Protein AF-A0A944BKX1-F1 (afdb_monomer_lite)

Radius of gyration: 26.08 Å; chains: 1; bounding box: 87×48×88 Å

Structure (mmCIF, N/CA/C/O backbone):
data_AF-A0A944BKX1-F1
#
_entry.id   AF-A0A944BKX1-F1
#
loop_
_atom_site.group_PDB
_atom_site.id
_atom_site.type_symbol
_atom_site.label_atom_id
_atom_site.label_alt_id
_atom_site.label_comp_id
_atom_site.label_asym_id
_atom_site.label_entity_id
_atom_site.label_seq_id
_atom_site.pdbx_PDB_ins_code
_atom_site.Cartn_x
_atom_site.Cartn_y
_atom_site.Cartn_z
_atom_site.occupancy
_atom_site.B_iso_or_equiv
_atom_site.auth_seq_id
_atom_site.auth_comp_id
_atom_site.auth_asym_id
_atom_site.auth_atom_id
_atom_site.pdbx_PDB_model_num
ATOM 1 N N . MET A 1 1 ? 23.212 -3.471 -0.814 1.00 46.62 1 MET A N 1
ATOM 2 C CA . MET A 1 1 ? 22.292 -2.405 -1.262 1.00 46.62 1 MET A CA 1
ATOM 3 C C . MET A 1 1 ? 21.261 -2.281 -0.160 1.00 46.62 1 MET A C 1
ATOM 5 O O . MET A 1 1 ? 20.514 -3.229 0.048 1.00 46.62 1 MET A O 1
ATOM 9 N N . GLU A 1 2 ? 21.360 -1.225 0.639 1.00 44.81 2 GLU A N 1
ATOM 10 C CA . GLU A 1 2 ? 20.488 -1.000 1.794 1.00 44.81 2 GLU A CA 1
ATOM 11 C C . GLU A 1 2 ? 19.085 -0.606 1.328 1.00 44.81 2 GLU A C 1
ATOM 13 O O . GLU A 1 2 ? 18.914 -0.045 0.241 1.00 44.81 2 GLU A O 1
ATOM 18 N N . PHE A 1 3 ? 18.080 -0.955 2.128 1.00 53.16 3 PHE A N 1
ATOM 19 C CA . PHE A 1 3 ? 16.724 -0.452 1.950 1.00 53.16 3 PHE A CA 1
ATOM 20 C C . PHE A 1 3 ? 16.730 1.086 1.963 1.00 53.16 3 PHE A C 1
ATOM 22 O O . PHE A 1 3 ? 17.502 1.698 2.697 1.00 53.16 3 PHE A O 1
ATOM 29 N N . GLU A 1 4 ? 15.765 1.715 1.291 1.00 57.38 4 GLU A N 1
ATOM 30 C CA . GLU A 1 4 ? 15.157 2.891 1.921 1.00 57.38 4 GLU A CA 1
ATOM 31 C C . GLU A 1 4 ? 14.297 2.355 3.073 1.00 57.38 4 GLU A C 1
ATOM 33 O O . GLU A 1 4 ? 13.104 2.090 2.915 1.00 57.38 4 GLU A O 1
ATOM 38 N N . THR A 1 5 ? 14.944 2.040 4.201 1.00 59.75 5 THR A N 1
ATOM 39 C CA . THR A 1 5 ? 14.246 1.627 5.418 1.00 59.75 5 THR A CA 1
ATOM 40 C C . THR A 1 5 ? 13.567 2.867 5.940 1.00 59.75 5 THR A C 1
ATOM 42 O O . THR A 1 5 ? 14.234 3.832 6.310 1.00 59.75 5 THR A O 1
ATOM 45 N N . TRP A 1 6 ? 12.244 2.840 5.943 1.00 67.38 6 TRP A N 1
ATOM 46 C CA . TRP A 1 6 ? 11.456 3.911 6.505 1.00 67.38 6 TRP A CA 1
ATOM 47 C C . TRP A 1 6 ? 10.621 3.367 7.656 1.00 67.38 6 TRP A C 1
ATOM 49 O O . TRP A 1 6 ? 9.723 2.542 7.463 1.00 67.38 6 TRP A O 1
ATOM 59 N N . GLU A 1 7 ? 10.951 3.818 8.860 1.00 73.00 7 GLU A N 1
ATOM 60 C CA . GLU A 1 7 ? 10.127 3.588 10.037 1.00 73.00 7 GLU A CA 1
ATOM 61 C C . GLU A 1 7 ? 9.022 4.633 10.087 1.00 73.00 7 GLU A C 1
ATOM 63 O O . GLU A 1 7 ? 9.259 5.822 9.882 1.00 73.00 7 GLU A O 1
ATOM 68 N N . SER A 1 8 ? 7.802 4.181 10.362 1.00 74.50 8 SER A N 1
ATOM 69 C CA . SER A 1 8 ? 6.656 5.072 10.432 1.00 74.50 8 SER A CA 1
ATOM 70 C C . SER A 1 8 ? 6.698 5.955 11.685 1.00 74.50 8 SER A C 1
ATOM 72 O O . SER A 1 8 ? 6.726 5.424 12.803 1.00 74.50 8 SER A O 1
ATOM 74 N N . PRO A 1 9 ? 6.612 7.290 11.541 1.00 72.75 9 PRO A N 1
ATOM 75 C CA . PRO A 1 9 ? 6.356 8.171 12.666 1.00 72.75 9 PRO A CA 1
ATOM 76 C C . PRO A 1 9 ? 4.997 7.889 13.324 1.00 72.75 9 PRO A C 1
ATOM 78 O O . PRO A 1 9 ? 3.991 7.629 12.656 1.00 72.75 9 PRO A O 1
ATOM 81 N N . ARG A 1 10 ? 4.964 8.017 14.655 1.00 74.12 10 ARG A N 1
ATOM 82 C CA . ARG A 1 10 ? 3.753 7.990 15.490 1.00 74.12 10 ARG A CA 1
ATOM 83 C C . ARG A 1 10 ? 3.590 9.329 16.208 1.00 74.12 10 ARG A C 1
ATOM 85 O O . ARG A 1 10 ? 4.573 9.987 16.542 1.00 74.12 10 ARG A O 1
ATOM 92 N N . GLY A 1 11 ? 2.348 9.758 16.423 1.00 72.25 11 GLY A N 1
ATOM 93 C CA . GLY A 1 11 ? 2.011 11.023 17.091 1.00 72.25 11 GLY A CA 1
ATOM 94 C C . GLY A 1 11 ? 2.240 12.293 16.255 1.00 72.25 11 GLY A C 1
ATOM 95 O O . GLY A 1 11 ? 1.391 13.181 16.274 1.00 72.25 11 GLY A O 1
ATOM 96 N N . LYS A 1 12 ? 3.326 12.393 15.475 1.00 64.06 12 LYS A N 1
ATOM 97 C CA . LYS A 1 12 ? 3.532 13.447 14.462 1.00 64.06 12 LYS A CA 1
ATOM 98 C C . LYS A 1 12 ? 4.149 12.871 13.191 1.00 64.06 12 LYS A C 1
ATOM 100 O O . LYS A 1 12 ? 5.049 12.048 13.273 1.00 64.06 12 LYS A O 1
ATOM 105 N N . SER A 1 13 ? 3.677 13.321 12.034 1.00 70.88 13 SER A N 1
ATOM 106 C CA . SER A 1 13 ? 4.237 12.967 10.723 1.00 70.88 13 SER A CA 1
ATOM 107 C C . SER A 1 13 ? 5.553 13.693 10.435 1.00 70.88 13 SER A C 1
ATOM 109 O O . SER A 1 13 ? 5.917 14.630 11.144 1.00 70.88 13 SER A O 1
ATOM 111 N N . GLU A 1 14 ? 6.228 13.335 9.339 1.00 67.88 14 GLU A N 1
ATOM 112 C CA . GLU A 1 14 ? 7.431 14.042 8.848 1.00 67.88 14 GLU A CA 1
ATOM 113 C C . GLU A 1 14 ? 7.207 15.544 8.600 1.00 67.88 14 GLU A C 1
ATOM 115 O O . GLU A 1 14 ? 8.139 16.339 8.676 1.00 67.88 14 GLU A O 1
ATOM 120 N N . LEU A 1 15 ? 5.961 15.952 8.337 1.00 59.31 15 LEU A N 1
ATOM 121 C CA . LEU A 1 15 ? 5.574 17.356 8.165 1.00 59.31 15 LEU A CA 1
ATOM 122 C C . LEU A 1 15 ? 5.284 18.062 9.503 1.00 59.31 15 LEU A C 1
ATOM 124 O O . LEU A 1 15 ? 4.781 19.183 9.515 1.00 59.31 15 LEU A O 1
ATOM 128 N N . GLY A 1 16 ? 5.525 17.397 10.636 1.00 61.06 16 GLY A N 1
ATOM 129 C CA . GLY A 1 16 ? 5.197 17.890 11.974 1.00 61.06 16 GLY A CA 1
ATOM 130 C C . GLY A 1 16 ? 3.699 17.889 12.298 1.00 61.06 16 GLY A C 1
ATOM 131 O O . GLY A 1 16 ? 3.311 18.365 13.365 1.00 61.06 16 GLY A O 1
ATOM 132 N N . LEU A 1 17 ? 2.855 17.355 11.404 1.00 61.09 17 LEU A N 1
ATOM 133 C CA . LEU A 1 17 ? 1.401 17.326 11.578 1.00 61.09 17 LEU A CA 1
ATOM 134 C C . LEU A 1 17 ? 0.994 16.230 12.571 1.00 61.09 17 LEU A C 1
ATOM 136 O O . LEU A 1 17 ? 1.556 15.134 12.482 1.00 61.09 17 LEU A O 1
ATOM 140 N N . PRO A 1 18 ? 0.035 16.489 13.480 1.00 59.50 18 PRO A N 1
ATOM 141 C CA . PRO A 1 18 ? -0.385 15.519 14.482 1.00 59.50 18 PRO A CA 1
ATOM 142 C C . PRO A 1 18 ? -1.008 14.291 13.819 1.00 59.50 18 PRO A C 1
ATOM 144 O O . PRO A 1 18 ? -1.910 14.413 12.998 1.00 59.50 18 PRO A O 1
ATOM 147 N N . ILE A 1 19 ? -0.531 13.110 14.191 1.00 70.88 19 ILE A N 1
ATOM 148 C CA . ILE A 1 19 ? -1.138 11.826 13.847 1.00 70.88 19 ILE A CA 1
ATOM 149 C C . ILE A 1 19 ? -2.070 11.459 15.000 1.00 70.88 19 ILE A C 1
ATOM 151 O O . ILE A 1 19 ? -1.696 11.619 16.163 1.00 70.88 19 ILE A O 1
ATOM 155 N N . ALA A 1 20 ? -3.279 10.993 14.683 1.00 65.25 20 ALA A N 1
ATOM 156 C CA . ALA A 1 20 ? -4.239 10.597 15.703 1.00 65.25 20 ALA A CA 1
ATOM 157 C C . ALA A 1 20 ? -3.666 9.487 16.610 1.00 65.25 20 ALA A C 1
ATOM 159 O O . ALA A 1 20 ? -2.806 8.697 16.210 1.00 65.25 20 ALA A O 1
ATOM 160 N N . GLU A 1 21 ? -4.142 9.423 17.850 1.00 69.56 21 GLU A N 1
ATOM 161 C CA . GLU A 1 21 ? -3.726 8.384 18.791 1.00 69.56 21 GLU A CA 1
ATOM 162 C C . GLU A 1 21 ? -4.096 6.987 18.266 1.00 69.56 21 GLU A C 1
ATOM 164 O O . GLU A 1 21 ? -5.206 6.773 17.780 1.00 69.56 21 GLU A O 1
ATOM 169 N N . GLY A 1 22 ? -3.148 6.046 18.332 1.00 66.75 22 GLY A N 1
ATOM 170 C CA . GLY A 1 22 ? -3.304 4.700 17.768 1.00 66.75 22 GLY A CA 1
ATOM 171 C C . GLY A 1 22 ? -3.011 4.592 16.265 1.00 66.75 22 GLY A C 1
ATOM 172 O O . GLY A 1 22 ? -3.155 3.507 15.701 1.00 66.75 22 GLY A O 1
ATOM 173 N N . TYR A 1 23 ? -2.565 5.679 15.623 1.00 75.38 23 TYR A N 1
ATOM 174 C CA . TYR A 1 23 ? -2.231 5.699 14.199 1.00 75.38 23 TYR A CA 1
ATOM 175 C C . TYR A 1 23 ? -0.742 5.878 13.942 1.00 75.38 23 TYR A C 1
ATOM 177 O O . TYR A 1 23 ? 0.013 6.438 14.743 1.00 75.38 23 TYR A O 1
ATOM 185 N N . ALA A 1 24 ? -0.340 5.426 12.763 1.00 77.69 24 ALA A N 1
ATOM 186 C CA . ALA A 1 24 ? 0.979 5.650 12.213 1.00 77.69 24 ALA A CA 1
ATOM 187 C C . ALA A 1 24 ? 0.861 6.165 10.777 1.00 77.69 24 ALA A C 1
ATOM 189 O O . ALA A 1 24 ? -0.128 5.927 10.078 1.00 77.69 24 ALA A O 1
ATOM 190 N N . GLN A 1 25 ? 1.879 6.881 10.321 1.00 81.56 25 GLN A N 1
ATOM 191 C CA . GLN A 1 25 ? 1.954 7.318 8.937 1.00 81.56 25 GLN A CA 1
ATOM 192 C C . GLN A 1 25 ? 2.164 6.087 8.024 1.00 81.56 25 GLN A C 1
ATOM 194 O O . GLN A 1 25 ? 3.122 5.339 8.214 1.00 81.56 25 GLN A O 1
ATOM 199 N N . PRO A 1 26 ? 1.314 5.819 7.023 1.00 77.62 26 PRO A N 1
ATOM 200 C CA . PRO A 1 26 ? 1.457 4.598 6.222 1.00 77.62 26 PRO A CA 1
ATOM 201 C C . PRO A 1 26 ? 2.596 4.664 5.197 1.00 77.62 26 PRO A C 1
ATOM 203 O O . PRO A 1 26 ? 3.079 3.630 4.736 1.00 77.62 26 PRO A O 1
ATOM 206 N N . TYR A 1 27 ? 3.007 5.875 4.814 1.00 78.44 27 TYR A N 1
ATOM 207 C CA . TYR A 1 27 ? 4.023 6.121 3.793 1.00 78.44 27 TYR A CA 1
ATOM 208 C C . TYR A 1 27 ? 4.606 7.544 3.926 1.00 78.44 27 TYR A C 1
ATOM 210 O O . TYR A 1 27 ? 3.854 8.438 4.339 1.00 78.44 27 TYR A O 1
ATOM 218 N N . PRO A 1 28 ? 5.883 7.805 3.571 1.00 74.00 28 PRO A N 1
ATOM 219 C CA . PRO A 1 28 ? 6.479 9.141 3.677 1.00 74.00 28 PRO A CA 1
ATOM 220 C C . PRO A 1 28 ? 5.684 10.213 2.909 1.00 74.00 28 PRO A C 1
ATOM 222 O O . PRO A 1 28 ? 5.084 9.937 1.867 1.00 74.00 28 PRO A O 1
ATOM 225 N N . TYR A 1 29 ? 5.680 11.457 3.401 1.00 67.06 29 TYR A N 1
ATOM 226 C CA . TYR A 1 29 ? 4.841 12.548 2.859 1.00 67.06 29 TYR A CA 1
ATOM 227 C C . TYR A 1 29 ? 5.590 13.500 1.920 1.00 67.06 29 TYR A C 1
ATOM 229 O O . TYR A 1 29 ? 5.019 14.491 1.462 1.00 67.06 29 TYR A O 1
ATOM 237 N N . GLY A 1 30 ? 6.844 13.191 1.580 1.00 54.91 30 GLY A N 1
ATOM 238 C CA . GLY A 1 30 ? 7.694 14.059 0.760 1.00 54.91 30 GLY A CA 1
ATOM 239 C C . GLY A 1 30 ? 7.119 14.432 -0.616 1.00 54.91 30 GLY A C 1
ATOM 240 O O . GLY A 1 30 ? 7.468 15.485 -1.133 1.00 54.91 30 GLY A O 1
ATOM 241 N N . ASN A 1 31 ? 6.216 13.621 -1.191 1.00 55.50 31 ASN A N 1
ATOM 242 C CA . ASN A 1 31 ? 5.584 13.850 -2.502 1.00 55.50 31 ASN A CA 1
ATOM 243 C C . ASN A 1 31 ? 4.072 13.535 -2.485 1.00 55.50 31 ASN A C 1
ATOM 245 O O . ASN A 1 31 ? 3.582 12.659 -3.200 1.00 55.50 31 ASN A O 1
ATOM 249 N N . LEU A 1 32 ? 3.306 14.254 -1.661 1.00 59.44 32 LEU A N 1
ATOM 250 C CA . LEU A 1 32 ? 1.845 14.120 -1.591 1.00 59.44 32 LEU A CA 1
ATOM 251 C C . LEU A 1 32 ? 1.163 14.489 -2.928 1.00 59.44 32 LEU A C 1
ATOM 253 O O . LEU A 1 32 ? 1.068 15.662 -3.286 1.00 59.44 32 LEU A O 1
ATOM 257 N N . MET A 1 33 ? 0.615 13.496 -3.638 1.00 57.12 33 MET A N 1
ATOM 258 C CA . MET A 1 33 ? -0.303 13.697 -4.768 1.00 57.12 33 MET A CA 1
ATOM 259 C C . MET A 1 33 ? -1.743 13.487 -4.307 1.00 57.12 33 MET A C 1
ATOM 261 O O . MET A 1 33 ? -2.342 12.446 -4.533 1.00 57.12 33 MET A O 1
ATOM 265 N N . ARG A 1 34 ? -2.332 14.495 -3.669 1.00 55.47 34 ARG A N 1
ATOM 266 C CA . ARG A 1 34 ? -3.708 14.392 -3.169 1.00 55.47 34 ARG A CA 1
ATOM 267 C C . ARG A 1 34 ? -4.712 14.506 -4.309 1.00 55.47 34 ARG A C 1
ATOM 269 O O . ARG A 1 34 ? -4.827 15.562 -4.927 1.00 55.47 34 ARG A O 1
ATOM 276 N N . GLN A 1 35 ? -5.461 13.437 -4.560 1.00 51.59 35 GLN A N 1
ATOM 277 C CA . GLN A 1 35 ? -6.601 13.452 -5.477 1.00 51.59 35 GLN A CA 1
ATOM 278 C C . GLN A 1 35 ? -7.843 12.792 -4.875 1.00 51.59 35 GLN A C 1
ATOM 280 O O . GLN A 1 35 ? -8.534 12.068 -5.580 1.00 51.59 35 GLN A O 1
ATOM 285 N N . TYR A 1 36 ? -8.188 13.011 -3.608 1.00 48.38 36 TYR A N 1
ATOM 286 C CA . TYR A 1 36 ? -9.531 12.614 -3.169 1.00 48.38 36 TYR A CA 1
ATOM 287 C C . TYR A 1 36 ? -10.562 13.367 -4.044 1.00 48.38 36 TYR A C 1
ATOM 289 O O . TYR A 1 36 ? -10.477 14.576 -4.246 1.00 48.38 36 TYR A O 1
ATOM 297 N N . ASP A 1 37 ? -11.407 12.594 -4.719 1.00 50.44 37 ASP A N 1
ATOM 298 C CA . ASP A 1 37 ? -12.351 12.954 -5.783 1.00 50.44 37 ASP A CA 1
ATOM 299 C C . ASP A 1 37 ? -11.812 13.605 -7.063 1.00 50.44 37 ASP A C 1
ATOM 301 O O . ASP A 1 37 ? -12.586 14.165 -7.858 1.00 50.44 37 ASP A O 1
ATOM 305 N N . GLY A 1 38 ? -10.528 13.409 -7.371 1.00 49.06 38 GLY A N 1
ATOM 306 C CA . GLY A 1 38 ? -10.053 13.556 -8.742 1.00 49.06 38 GLY A CA 1
ATOM 307 C C . GLY A 1 38 ? -10.978 12.776 -9.688 1.00 49.06 38 GLY A C 1
ATOM 308 O O . GLY A 1 38 ? -11.181 11.572 -9.533 1.00 49.06 38 GLY A O 1
ATOM 309 N N . ASN A 1 39 ? -11.573 13.464 -10.672 1.00 49.94 39 ASN A N 1
ATOM 310 C CA . ASN A 1 39 ? -12.395 12.873 -11.740 1.00 49.94 39 ASN A CA 1
ATOM 311 C C . ASN A 1 39 ? -13.870 12.516 -11.393 1.00 49.94 39 ASN A C 1
ATOM 313 O O . ASN A 1 39 ? -14.322 11.401 -11.663 1.00 49.94 39 ASN A O 1
ATOM 317 N N . ARG A 1 40 ? -14.671 13.473 -10.888 1.00 56.03 40 ARG A N 1
ATOM 318 C CA . ARG A 1 40 ? -16.142 13.335 -10.693 1.00 56.03 40 ARG A CA 1
ATOM 319 C C . ARG A 1 40 ? -16.540 12.239 -9.682 1.00 56.03 40 ARG A C 1
ATOM 321 O O . ARG A 1 40 ? -17.365 11.384 -10.006 1.00 56.03 40 ARG A O 1
ATOM 328 N N . CYS A 1 41 ? -15.955 12.237 -8.481 1.00 58.44 41 CYS A N 1
ATOM 329 C CA . CYS A 1 41 ? -16.256 11.264 -7.410 1.00 58.44 41 CYS A CA 1
ATOM 330 C C . CYS A 1 41 ? -15.857 9.808 -7.708 1.00 58.44 41 CYS A C 1
ATOM 332 O O . CYS A 1 41 ? -16.395 8.872 -7.102 1.00 58.44 41 CYS A O 1
ATOM 334 N N . ARG A 1 42 ? -14.962 9.596 -8.683 1.00 61.91 42 ARG A N 1
ATOM 335 C CA . ARG A 1 42 ? -14.466 8.262 -9.057 1.00 61.91 42 ARG A CA 1
ATOM 336 C C . ARG A 1 42 ? -13.263 7.817 -8.229 1.00 61.91 42 ARG A C 1
ATOM 338 O O . ARG A 1 42 ? -13.004 6.619 -8.180 1.00 61.91 42 ARG A O 1
ATOM 345 N N . HIS A 1 43 ? -12.567 8.752 -7.590 1.00 70.88 43 HIS A N 1
ATOM 346 C CA . HIS A 1 43 ? -11.392 8.489 -6.775 1.00 70.88 43 HIS A CA 1
ATOM 347 C C . HIS A 1 43 ? -11.711 8.713 -5.292 1.00 70.88 43 HIS A C 1
ATOM 349 O O . HIS A 1 43 ? -11.731 9.844 -4.831 1.00 70.88 43 HIS A O 1
ATOM 355 N N . ARG A 1 44 ? -12.029 7.645 -4.554 1.00 76.00 44 ARG A N 1
ATOM 356 C CA . ARG A 1 44 ? -12.469 7.722 -3.145 1.00 76.00 44 ARG A CA 1
ATOM 357 C C . ARG A 1 44 ? -11.401 7.165 -2.211 1.00 76.00 44 ARG A C 1
ATOM 359 O O . ARG A 1 44 ? -11.605 6.126 -1.584 1.00 76.00 44 ARG A O 1
ATOM 366 N N . GLY A 1 45 ? -10.252 7.823 -2.216 1.00 81.06 45 GLY A N 1
ATOM 367 C CA . GLY A 1 45 ? -9.072 7.456 -1.449 1.00 81.06 45 GLY A CA 1
ATOM 368 C C . GLY A 1 45 ? -7.992 8.527 -1.542 1.00 81.06 45 GLY A C 1
ATOM 369 O O . GLY A 1 45 ? -8.131 9.521 -2.259 1.00 81.06 45 GLY A O 1
ATOM 370 N N . LEU A 1 46 ? -6.927 8.313 -0.789 1.00 82.94 46 LEU A N 1
ATOM 371 C CA . LEU A 1 46 ? -5.732 9.128 -0.766 1.00 82.94 46 LEU A CA 1
ATOM 372 C C . LEU A 1 46 ? -4.630 8.436 -1.563 1.00 82.94 46 LEU A C 1
ATOM 374 O O . LEU A 1 46 ? -4.204 7.339 -1.207 1.00 82.94 46 LEU A O 1
ATOM 378 N N . ASP A 1 47 ? -4.121 9.135 -2.571 1.00 84.06 47 ASP A N 1
ATOM 379 C CA . ASP A 1 47 ? -2.888 8.758 -3.247 1.00 84.06 47 ASP A CA 1
ATOM 380 C C . ASP A 1 47 ? -1.703 9.457 -2.585 1.00 84.06 47 ASP A C 1
ATOM 382 O O . ASP A 1 47 ? -1.667 10.682 -2.435 1.00 84.06 47 ASP A O 1
ATOM 386 N N . ILE A 1 48 ? -0.704 8.676 -2.192 1.00 79.69 48 ILE A N 1
ATOM 387 C CA . ILE A 1 48 ? 0.570 9.198 -1.708 1.00 79.69 48 ILE A CA 1
ATOM 388 C C . ILE A 1 48 ? 1.613 8.860 -2.767 1.00 79.69 48 ILE A C 1
ATOM 390 O O . ILE A 1 48 ? 1.959 7.697 -2.988 1.00 79.69 48 ILE A O 1
ATOM 394 N N . GLY A 1 49 ? 2.041 9.903 -3.479 1.00 75.38 49 GLY A N 1
ATOM 395 C CA . GLY A 1 49 ? 2.981 9.817 -4.583 1.00 75.38 49 GLY A CA 1
ATOM 396 C C . GLY A 1 49 ? 4.344 9.335 -4.120 1.00 75.38 49 GLY A C 1
ATOM 397 O O . GLY A 1 49 ? 4.727 9.470 -2.958 1.00 75.38 49 GLY A O 1
ATOM 398 N N . ALA A 1 50 ? 5.088 8.754 -5.051 1.00 67.94 50 ALA A N 1
ATOM 399 C CA . ALA A 1 50 ? 6.357 8.169 -4.698 1.00 67.94 50 ALA A CA 1
ATOM 400 C C . ALA A 1 50 ? 7.397 9.183 -4.196 1.00 67.94 50 ALA A C 1
ATOM 402 O O . ALA A 1 50 ? 7.636 10.227 -4.805 1.00 67.94 50 ALA A O 1
ATOM 403 N N . VAL A 1 51 ? 8.036 8.825 -3.088 1.00 64.44 51 VAL A N 1
ATOM 404 C CA . VAL A 1 51 ? 9.040 9.604 -2.354 1.00 64.44 51 VAL A CA 1
ATOM 405 C C . VAL A 1 51 ? 10.461 9.148 -2.692 1.00 64.44 51 VAL A C 1
ATOM 407 O O . VAL A 1 51 ? 10.638 8.087 -3.273 1.00 64.44 51 VAL A O 1
ATOM 410 N N . GLY A 1 52 ? 11.468 9.964 -2.384 1.00 62.50 52 GLY A N 1
ATOM 411 C CA . GLY A 1 52 ? 12.873 9.626 -2.641 1.00 62.50 52 GLY A CA 1
ATOM 412 C C . GLY A 1 52 ? 13.356 9.884 -4.077 1.00 62.50 52 GLY A C 1
ATOM 413 O O . GLY A 1 52 ? 12.591 9.973 -5.044 1.00 62.50 52 GLY A O 1
ATOM 414 N N . GLU A 1 53 ? 14.673 10.042 -4.218 1.00 60.88 53 GLU A N 1
ATOM 415 C CA . GLU A 1 53 ? 15.324 10.412 -5.484 1.00 60.88 53 GLU A CA 1
ATOM 416 C C . GLU A 1 53 ? 15.424 9.226 -6.458 1.00 60.88 53 GLU A C 1
ATOM 418 O O . GLU A 1 53 ? 15.366 9.394 -7.683 1.00 60.88 53 GLU A O 1
ATOM 423 N N . LYS A 1 54 ? 15.524 7.999 -5.929 1.00 68.25 54 LYS A N 1
ATOM 424 C CA . LYS A 1 54 ? 15.742 6.780 -6.717 1.00 68.25 54 LYS A CA 1
ATOM 425 C C . LYS A 1 54 ? 14.430 6.187 -7.209 1.00 68.25 54 LYS A C 1
ATOM 427 O O . LYS A 1 54 ? 13.506 5.941 -6.446 1.00 68.25 54 LYS A O 1
ATOM 432 N N . ASN A 1 55 ? 14.362 5.908 -8.513 1.00 75.81 55 ASN A N 1
ATOM 433 C CA . ASN A 1 55 ? 13.268 5.175 -9.164 1.00 75.81 55 ASN A CA 1
ATOM 434 C C . ASN A 1 55 ? 11.856 5.710 -8.882 1.00 75.81 55 ASN A C 1
ATOM 436 O O . ASN A 1 55 ? 10.903 4.969 -9.080 1.00 75.81 55 ASN A O 1
ATOM 440 N N . GLY A 1 56 ? 11.709 6.966 -8.437 1.00 76.81 56 GLY A N 1
ATOM 441 C CA . GLY A 1 56 ? 10.435 7.472 -7.927 1.00 76.81 56 GLY A CA 1
ATOM 442 C C . GLY A 1 56 ? 9.858 6.514 -6.894 1.00 76.81 56 GLY A C 1
ATOM 443 O O . GLY A 1 56 ? 8.847 5.889 -7.196 1.00 76.81 56 GLY A O 1
ATOM 444 N N . GLY A 1 57 ? 10.563 6.330 -5.775 1.00 82.06 57 GLY A N 1
ATOM 445 C CA . GLY A 1 57 ? 10.148 5.602 -4.570 1.00 82.06 57 GLY A CA 1
ATOM 446 C C . GLY A 1 57 ? 9.864 4.118 -4.691 1.00 82.06 57 GLY A C 1
ATOM 447 O O . GLY A 1 57 ? 9.350 3.555 -3.739 1.00 82.06 57 GLY A O 1
ATOM 448 N N . LEU A 1 58 ? 10.126 3.473 -5.838 1.00 88.88 58 LEU A N 1
ATOM 449 C CA . LEU A 1 58 ? 9.586 2.135 -6.090 1.00 88.88 58 LEU A CA 1
ATOM 450 C C . LEU A 1 58 ? 9.753 1.133 -4.940 1.00 88.88 58 LEU A C 1
ATOM 452 O O . LEU A 1 58 ? 8.749 0.750 -4.418 1.00 88.88 58 LEU A O 1
ATOM 456 N N . GLY A 1 59 ? 10.897 0.694 -4.449 1.00 89.50 59 GLY A N 1
ATOM 457 C CA . GLY A 1 59 ? 10.915 -0.298 -3.350 1.00 89.50 59 GLY A CA 1
ATOM 458 C C . GLY A 1 59 ? 10.596 0.214 -1.937 1.00 89.50 59 GLY A C 1
ATOM 459 O O . GLY A 1 59 ? 10.942 -0.492 -0.996 1.00 89.50 59 GLY A O 1
ATOM 460 N N . THR A 1 60 ? 10.058 1.422 -1.748 1.00 89.12 60 THR A N 1
ATOM 461 C CA . THR A 1 60 ? 9.914 2.018 -0.408 1.00 89.12 60 THR A CA 1
ATOM 462 C C . THR A 1 60 ? 8.873 1.266 0.425 1.00 89.12 60 THR A C 1
ATOM 464 O O 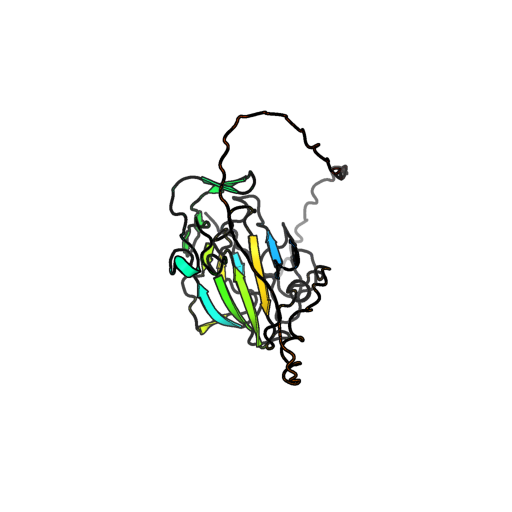. THR A 1 60 ? 7.837 0.823 -0.078 1.00 89.12 60 THR A O 1
ATOM 467 N N . VAL A 1 61 ? 9.160 1.130 1.719 1.00 91.25 61 VAL A N 1
ATOM 468 C CA . VAL A 1 61 ? 8.308 0.438 2.690 1.00 91.25 61 VAL A CA 1
ATOM 469 C C . VAL A 1 61 ? 6.951 1.128 2.835 1.00 91.25 61 VAL A C 1
ATOM 471 O O . VAL A 1 61 ? 6.864 2.345 2.982 1.00 91.25 61 VAL A O 1
ATOM 474 N N . VAL A 1 62 ? 5.894 0.318 2.840 1.00 92.19 62 VAL A N 1
ATOM 475 C CA . VAL A 1 62 ? 4.537 0.705 3.231 1.00 92.19 62 VAL A CA 1
ATOM 476 C C . VAL A 1 62 ? 4.242 0.089 4.591 1.00 92.19 62 VAL A C 1
ATOM 478 O O . VAL A 1 62 ? 4.342 -1.131 4.769 1.00 92.19 62 VAL A O 1
ATOM 481 N N . ASN A 1 63 ? 3.863 0.946 5.533 1.00 93.19 63 ASN A N 1
ATOM 482 C CA . ASN A 1 63 ? 3.537 0.580 6.903 1.00 93.19 63 ASN A CA 1
ATOM 483 C C . ASN A 1 63 ? 2.016 0.567 7.116 1.00 93.19 63 ASN A C 1
ATOM 485 O O . ASN A 1 63 ? 1.266 1.300 6.462 1.00 93.19 63 ASN A O 1
ATOM 489 N N . SER A 1 64 ? 1.548 -0.260 8.048 1.00 93.44 64 SER A N 1
ATOM 490 C CA . SER A 1 64 ? 0.157 -0.223 8.484 1.00 93.44 64 SER A CA 1
ATOM 491 C C . SER A 1 64 ? -0.124 1.097 9.197 1.00 93.44 64 SER A C 1
ATOM 493 O O . SER A 1 64 ? 0.649 1.537 10.042 1.00 93.44 64 SER A O 1
ATOM 495 N N . ALA A 1 65 ? -1.250 1.728 8.883 1.00 90.94 65 ALA A N 1
ATOM 496 C CA . ALA A 1 65 ? -1.669 2.973 9.518 1.00 90.94 65 ALA A CA 1
ATOM 497 C C . ALA A 1 65 ? -2.345 2.706 10.865 1.00 90.94 65 ALA A C 1
ATOM 499 O O . ALA A 1 65 ? -2.399 3.595 11.706 1.00 90.94 65 ALA A O 1
ATOM 500 N N . THR A 1 66 ? -2.872 1.496 11.053 1.00 91.81 66 THR A N 1
ATOM 501 C CA . THR A 1 66 ? -3.714 1.102 12.187 1.00 91.81 66 THR A CA 1
ATOM 502 C C . THR A 1 66 ? -3.354 -0.299 12.667 1.00 91.81 66 THR A C 1
ATOM 504 O O . THR A 1 66 ? -2.939 -1.122 11.842 1.00 91.81 66 THR A O 1
ATOM 507 N N . PRO A 1 67 ? -3.607 -0.638 13.941 1.00 94.62 67 PRO A N 1
ATOM 508 C CA . PRO A 1 67 ? -3.671 -2.035 14.339 1.00 94.62 67 PRO A CA 1
ATOM 509 C C . PRO A 1 67 ? -4.853 -2.727 13.646 1.00 94.62 67 PRO A C 1
ATOM 511 O O . PRO A 1 67 ? -5.916 -2.129 13.431 1.00 94.62 67 PRO A O 1
ATOM 514 N N . GLY A 1 68 ? -4.691 -3.990 13.269 1.00 97.00 68 GLY A N 1
ATOM 515 C CA . GLY A 1 68 ? -5.761 -4.698 12.582 1.00 97.00 68 GLY A CA 1
ATOM 516 C C . GLY A 1 68 ? -5.483 -6.150 12.246 1.00 97.00 68 GLY A C 1
ATOM 517 O O . GLY A 1 68 ? -4.447 -6.719 12.581 1.00 97.00 68 GLY A O 1
ATOM 518 N N . VAL A 1 69 ? -6.442 -6.746 11.542 1.00 98.50 69 VAL A N 1
ATOM 519 C CA . VAL A 1 69 ? -6.337 -8.091 10.971 1.00 98.50 69 VAL A CA 1
ATOM 520 C C . VAL A 1 69 ? -6.427 -8.000 9.456 1.00 98.50 69 VAL A C 1
ATOM 522 O O . VAL A 1 69 ? -7.351 -7.389 8.911 1.00 98.50 69 VAL A O 1
ATOM 525 N N . ILE A 1 70 ? -5.492 -8.641 8.760 1.00 98.62 70 ILE A N 1
ATOM 526 C CA . ILE A 1 70 ? -5.529 -8.743 7.301 1.00 98.62 70 ILE A CA 1
ATOM 527 C C . ILE A 1 70 ? -6.687 -9.655 6.894 1.00 98.62 70 ILE A C 1
ATOM 529 O O . ILE A 1 70 ? -6.718 -10.835 7.236 1.00 98.62 70 ILE A O 1
ATOM 533 N N . THR A 1 71 ? -7.631 -9.124 6.125 1.00 98.56 71 THR A N 1
ATOM 534 C CA . THR A 1 71 ? -8.815 -9.856 5.646 1.00 98.56 71 THR A CA 1
ATOM 535 C C . THR A 1 71 ? -8.705 -10.278 4.185 1.00 98.56 71 THR A C 1
ATOM 537 O O . THR A 1 71 ? -9.380 -11.217 3.771 1.00 98.56 71 THR A O 1
ATOM 540 N N . LEU A 1 72 ? -7.831 -9.635 3.402 1.00 98.44 72 LEU A N 1
ATOM 541 C CA . LEU A 1 72 ? -7.541 -10.027 2.023 1.00 98.44 72 LEU A CA 1
ATOM 542 C C . LEU A 1 72 ? -6.116 -9.632 1.630 1.00 98.44 72 LEU A C 1
ATOM 544 O O . LEU A 1 72 ? -5.665 -8.527 1.926 1.00 98.44 72 LEU A O 1
ATOM 548 N N . ILE A 1 73 ? -5.451 -10.525 0.895 1.00 98.50 73 ILE A N 1
ATOM 549 C CA . ILE A 1 73 ? -4.235 -10.235 0.132 1.00 98.50 73 ILE A CA 1
ATOM 550 C C . ILE A 1 73 ? -4.503 -10.626 -1.320 1.00 98.50 73 ILE A C 1
ATOM 552 O O . ILE A 1 73 ? -4.695 -11.801 -1.629 1.00 98.50 73 ILE A O 1
ATOM 556 N N . GLY A 1 74 ? -4.518 -9.641 -2.212 1.00 97.62 74 GLY A N 1
ATOM 557 C CA . GLY A 1 74 ? -4.566 -9.852 -3.655 1.00 97.62 74 GLY A CA 1
ATOM 558 C C . GLY A 1 74 ? -3.194 -9.584 -4.251 1.00 97.62 74 GLY A C 1
ATOM 559 O O . GLY A 1 74 ? -2.589 -8.566 -3.932 1.00 97.62 74 GLY A O 1
ATOM 560 N N . LYS A 1 75 ? -2.680 -10.467 -5.112 1.00 97.19 75 LYS A N 1
ATOM 561 C CA . LYS A 1 75 ? -1.378 -10.274 -5.772 1.00 97.19 75 LYS A CA 1
ATOM 562 C C . LYS A 1 75 ? -1.537 -10.151 -7.280 1.00 97.19 75 LYS A C 1
ATOM 564 O O . LYS A 1 75 ? -2.137 -11.023 -7.915 1.00 97.19 75 LYS A O 1
ATOM 569 N N . ALA A 1 76 ? -0.936 -9.118 -7.869 1.00 95.69 76 ALA A N 1
ATOM 570 C CA . ALA A 1 76 ? -0.786 -9.046 -9.317 1.00 95.69 76 ALA A CA 1
ATOM 571 C C . ALA A 1 76 ? 0.042 -10.246 -9.813 1.00 95.69 76 ALA A C 1
ATOM 573 O O . ALA A 1 76 ? 1.104 -10.557 -9.279 1.00 95.69 76 ALA A O 1
ATOM 574 N N . GLY A 1 77 ? -0.445 -10.946 -10.838 1.00 92.62 77 GLY A N 1
ATOM 575 C CA . GLY A 1 77 ? 0.145 -12.205 -11.308 1.00 92.62 77 GLY A CA 1
ATOM 576 C C . GLY A 1 77 ? -0.278 -13.465 -10.538 1.00 92.62 77 GLY A C 1
ATOM 577 O O . GLY A 1 77 ? 0.041 -14.548 -11.017 1.00 92.62 77 GLY A O 1
ATOM 578 N N . GLY A 1 78 ? -1.002 -13.337 -9.417 1.00 93.62 78 GLY A N 1
ATOM 579 C CA . GLY A 1 78 ? -1.699 -14.443 -8.749 1.00 93.62 78 GLY A CA 1
ATOM 580 C C . GLY A 1 78 ? -3.014 -14.752 -9.466 1.00 93.62 78 GLY A C 1
ATOM 581 O O . GLY A 1 78 ? -3.027 -15.464 -10.468 1.00 93.62 78 GLY A O 1
ATOM 582 N N . ASP A 1 79 ? -4.117 -14.143 -9.020 1.00 95.62 79 ASP A N 1
ATOM 583 C CA . ASP A 1 79 ? -5.344 -14.106 -9.822 1.00 95.62 79 ASP A CA 1
ATOM 584 C C . ASP A 1 79 ? -5.263 -12.964 -10.844 1.00 95.62 79 ASP A C 1
ATOM 586 O O . ASP A 1 79 ? -5.543 -11.796 -10.564 1.00 95.62 79 ASP A O 1
ATOM 590 N N . VAL A 1 80 ? -4.850 -13.311 -12.062 1.00 96.44 80 VAL A N 1
ATOM 591 C CA . VAL A 1 80 ? -4.662 -12.351 -13.157 1.00 96.44 80 VAL A CA 1
ATOM 592 C C . VAL A 1 80 ? -5.969 -11.665 -13.564 1.00 96.44 80 VAL A C 1
ATOM 594 O O . VAL A 1 80 ? -5.929 -10.511 -14.004 1.00 96.44 80 VAL A O 1
ATOM 597 N N . LYS A 1 81 ? -7.120 -12.342 -13.441 1.00 97.50 81 LYS A N 1
ATOM 598 C CA . LYS A 1 81 ? -8.416 -11.751 -13.804 1.00 97.50 81 LYS A CA 1
ATOM 599 C C . LYS A 1 81 ? -8.798 -10.669 -12.804 1.00 97.50 81 LYS A C 1
ATOM 601 O O . LYS A 1 81 ? -9.272 -9.611 -13.213 1.00 97.50 81 LYS A O 1
ATOM 606 N N . GLU A 1 82 ? -8.527 -10.895 -11.525 1.00 97.75 82 GLU A N 1
ATOM 607 C CA . GLU A 1 82 ? -8.889 -9.971 -10.452 1.00 97.75 82 GLU A CA 1
ATOM 608 C C . GLU A 1 82 ? -7.877 -8.827 -10.292 1.00 97.75 82 GLU A C 1
ATOM 610 O O . GLU A 1 82 ? -8.276 -7.660 -10.292 1.00 97.75 82 GLU A O 1
ATOM 615 N N . PHE A 1 83 ? -6.578 -9.141 -10.256 1.00 97.81 83 PHE A N 1
ATOM 616 C CA . PHE A 1 83 ? -5.506 -8.218 -9.843 1.00 97.81 83 PHE A CA 1
ATOM 617 C C . PHE A 1 83 ? -4.535 -7.828 -10.966 1.00 97.81 83 PHE A C 1
ATOM 619 O O . PHE A 1 83 ? -3.629 -7.019 -10.772 1.00 97.81 83 PHE A O 1
ATOM 626 N N . GLY A 1 84 ? -4.720 -8.381 -12.165 1.00 97.75 84 GLY A N 1
ATOM 627 C CA . GLY A 1 84 ? -3.934 -8.037 -13.344 1.00 97.75 84 GLY A CA 1
ATOM 628 C C . GLY A 1 84 ? -2.660 -8.867 -13.521 1.00 97.75 84 GLY A C 1
ATOM 629 O O . GLY A 1 84 ? -2.219 -9.617 -12.650 1.00 97.75 84 GLY A O 1
ATOM 630 N N . LYS A 1 85 ? -2.066 -8.757 -14.714 1.00 97.94 85 LYS A N 1
ATOM 631 C CA . LYS A 1 85 ? -0.881 -9.520 -15.131 1.00 97.94 85 LYS A CA 1
ATOM 632 C C . LYS A 1 85 ? 0.392 -8.755 -14.797 1.00 97.94 85 LYS A C 1
ATOM 634 O O . LYS A 1 85 ? 0.595 -7.676 -15.344 1.00 97.94 85 LYS A O 1
ATOM 639 N N . ILE A 1 86 ? 1.270 -9.327 -13.982 1.00 97.56 86 ILE A N 1
ATOM 640 C CA . ILE A 1 86 ? 2.560 -8.717 -13.630 1.00 97.56 86 ILE A CA 1
ATOM 641 C C . ILE A 1 86 ? 3.485 -8.538 -14.860 1.00 97.56 86 ILE A C 1
ATOM 643 O O . ILE A 1 86 ? 3.473 -9.356 -15.787 1.00 97.56 86 ILE A O 1
ATOM 647 N N . ASP A 1 87 ? 4.265 -7.453 -14.907 1.00 97.25 87 ASP A N 1
ATOM 648 C CA . ASP A 1 87 ? 5.207 -7.144 -15.992 1.00 97.25 87 ASP A CA 1
ATOM 649 C C . ASP A 1 87 ? 6.613 -7.697 -15.703 1.00 97.25 87 ASP A C 1
ATOM 651 O O . ASP A 1 87 ? 7.482 -6.980 -15.221 1.00 97.25 87 ASP A O 1
ATOM 655 N N . LYS A 1 88 ? 6.856 -8.972 -16.043 1.00 96.62 88 LYS A N 1
ATOM 656 C CA . LYS A 1 88 ? 8.175 -9.624 -15.873 1.00 96.62 88 LYS A CA 1
ATOM 657 C C . LYS A 1 88 ? 9.183 -9.353 -16.997 1.00 96.62 88 LYS A C 1
ATOM 659 O O . LYS A 1 88 ? 10.187 -10.052 -17.101 1.00 96.62 88 LYS A O 1
ATOM 664 N N . ARG A 1 89 ? 8.906 -8.411 -17.905 1.00 95.94 89 ARG A N 1
ATOM 665 C CA . ARG A 1 89 ? 9.859 -8.073 -18.976 1.00 95.94 89 ARG A CA 1
ATOM 666 C C . ARG A 1 89 ? 11.098 -7.411 -18.375 1.00 95.94 89 ARG A C 1
ATOM 668 O O . ARG A 1 89 ? 10.998 -6.698 -17.382 1.00 95.94 89 ARG A O 1
ATOM 675 N N . SER A 1 90 ? 12.242 -7.585 -19.021 1.00 94.75 90 SER A N 1
ATOM 676 C CA . SER A 1 90 ? 13.486 -6.928 -18.626 1.00 94.75 90 SER A CA 1
ATOM 677 C C . SER A 1 90 ? 13.497 -5.427 -18.968 1.00 94.75 90 SER A C 1
ATOM 679 O O . SER A 1 90 ? 12.625 -4.896 -19.676 1.00 94.75 90 SER A O 1
ATOM 681 N N . GLY A 1 91 ? 14.500 -4.721 -18.443 1.00 95.06 91 GLY A N 1
ATOM 682 C CA . GLY A 1 91 ? 14.769 -3.318 -18.749 1.00 95.06 91 GLY A CA 1
ATOM 683 C C . GLY A 1 91 ? 13.833 -2.344 -18.034 1.00 95.06 91 GLY A C 1
ATOM 684 O O . GLY A 1 91 ? 13.477 -2.530 -16.871 1.00 95.06 91 GLY A O 1
ATOM 685 N N . THR A 1 92 ? 13.450 -1.275 -18.731 1.00 95.56 92 THR A N 1
ATOM 686 C CA . THR A 1 92 ? 12.729 -0.142 -18.140 1.00 95.56 92 THR A CA 1
ATOM 687 C C . THR A 1 92 ? 11.380 0.119 -18.803 1.00 95.56 92 THR A C 1
ATOM 689 O O . THR A 1 92 ? 11.166 -0.160 -19.986 1.00 95.56 92 THR A O 1
ATOM 692 N N . THR A 1 93 ? 10.443 0.670 -18.039 1.00 92.25 93 THR A N 1
ATOM 693 C CA . THR A 1 93 ? 9.130 1.113 -18.509 1.00 92.25 93 THR A CA 1
ATOM 694 C C . THR A 1 93 ? 8.976 2.619 -18.340 1.00 92.25 93 THR A C 1
ATOM 696 O O . THR A 1 93 ? 9.607 3.213 -17.470 1.00 92.25 93 THR A O 1
ATOM 699 N N . LYS A 1 94 ? 8.130 3.245 -19.163 1.00 89.56 94 LYS A N 1
ATOM 700 C CA . LYS A 1 94 ? 7.781 4.662 -19.024 1.00 89.56 94 LYS A CA 1
ATOM 701 C C . LYS A 1 94 ? 6.407 4.812 -18.370 1.00 89.56 94 LYS A C 1
ATOM 703 O O . LYS A 1 94 ? 5.474 4.078 -18.707 1.00 89.56 94 LYS A O 1
ATOM 708 N N . ARG A 1 95 ? 6.287 5.776 -17.458 1.00 85.81 95 ARG A N 1
ATOM 709 C CA . ARG A 1 95 ? 5.024 6.257 -16.882 1.00 85.81 95 ARG A CA 1
ATOM 710 C C . ARG A 1 95 ? 5.052 7.775 -16.868 1.00 85.81 95 ARG A C 1
ATOM 712 O O . ARG A 1 95 ? 5.977 8.359 -16.312 1.00 85.81 95 ARG A O 1
ATOM 719 N N . THR A 1 96 ? 4.094 8.392 -17.560 1.00 82.56 96 THR A N 1
ATOM 720 C CA . THR A 1 96 ? 3.931 9.857 -17.647 1.00 82.56 96 THR A CA 1
ATOM 721 C C . THR A 1 96 ? 5.274 10.585 -17.840 1.00 82.56 96 THR A C 1
ATOM 723 O O . THR A 1 96 ? 5.652 11.468 -17.076 1.00 82.56 96 THR A O 1
ATOM 726 N N . GLY A 1 97 ? 6.046 10.141 -18.838 1.00 82.25 97 GLY A N 1
ATOM 727 C CA . GLY A 1 97 ? 7.328 10.745 -19.221 1.00 82.25 97 GLY A CA 1
ATOM 728 C C . GLY A 1 97 ? 8.562 10.317 -18.415 1.00 82.25 97 GLY A C 1
ATOM 729 O O . GLY A 1 97 ? 9.669 10.527 -18.904 1.00 82.25 97 GLY A O 1
ATOM 730 N N . LYS A 1 98 ? 8.416 9.668 -17.252 1.00 84.44 98 LYS A N 1
ATOM 731 C CA . LYS A 1 98 ? 9.545 9.184 -16.437 1.00 84.44 98 LYS A CA 1
ATOM 732 C C . LYS A 1 98 ? 9.812 7.697 -16.677 1.00 84.44 98 LYS A C 1
ATOM 734 O O . LYS A 1 98 ? 8.890 6.916 -16.921 1.00 84.44 98 LYS A O 1
ATOM 739 N N . THR A 1 99 ? 11.087 7.320 -16.653 1.00 91.06 99 THR A N 1
ATOM 740 C CA . THR A 1 99 ? 11.561 5.947 -16.870 1.00 91.06 99 THR A CA 1
ATOM 741 C C . THR A 1 99 ? 11.805 5.262 -15.529 1.00 91.06 99 THR A C 1
ATOM 743 O O . THR A 1 99 ? 12.412 5.848 -14.638 1.00 91.06 99 THR A O 1
ATOM 746 N N . TYR A 1 100 ? 11.362 4.013 -15.414 1.00 91.31 100 TYR A N 1
ATOM 747 C CA . TYR A 1 100 ? 11.429 3.205 -14.201 1.00 91.31 100 TYR A CA 1
ATOM 748 C C . TYR A 1 100 ? 11.962 1.806 -14.513 1.00 91.31 100 TYR A C 1
ATOM 750 O O . TYR A 1 100 ? 11.628 1.263 -15.573 1.00 91.31 100 TYR A O 1
ATOM 758 N N . PRO A 1 101 ? 12.746 1.179 -13.625 1.00 94.44 101 PRO A N 1
ATOM 759 C CA . PRO A 1 101 ? 13.147 -0.211 -13.801 1.00 94.44 101 PRO A CA 1
ATOM 760 C C . PRO A 1 101 ? 11.937 -1.143 -13.648 1.00 94.44 101 PRO A C 1
ATOM 762 O O . PRO A 1 101 ? 11.120 -0.964 -12.749 1.00 94.44 101 PRO A O 1
ATOM 765 N N . ARG A 1 102 ? 11.805 -2.156 -14.515 1.00 95.56 102 ARG A N 1
ATOM 766 C CA . ARG A 1 102 ? 10.717 -3.154 -14.416 1.00 95.56 102 ARG A CA 1
ATOM 767 C C . ARG A 1 102 ? 10.899 -4.158 -13.283 1.00 95.56 102 ARG A C 1
ATOM 769 O O . ARG A 1 102 ? 9.954 -4.861 -12.945 1.00 95.56 102 ARG A O 1
ATOM 776 N N . GLN A 1 103 ? 12.104 -4.226 -12.736 1.00 95.31 103 GLN A N 1
ATOM 777 C CA . GLN A 1 103 ? 12.484 -5.116 -11.656 1.00 95.31 103 GLN A CA 1
ATOM 778 C C . GLN A 1 103 ? 13.363 -4.355 -10.673 1.00 95.31 103 GLN A C 1
ATOM 780 O O . GLN A 1 103 ? 14.212 -3.560 -11.080 1.00 95.31 103 GLN A O 1
ATOM 785 N N . ILE A 1 104 ? 13.171 -4.618 -9.392 1.00 92.75 104 ILE A N 1
ATOM 786 C CA . ILE A 1 104 ? 14.010 -4.097 -8.318 1.00 92.75 104 ILE A CA 1
ATOM 787 C C . ILE A 1 104 ? 14.426 -5.264 -7.427 1.00 92.75 104 ILE A C 1
ATOM 789 O O . ILE A 1 104 ? 13.677 -6.227 -7.276 1.00 92.75 104 ILE A O 1
ATOM 793 N N . LEU A 1 105 ? 15.626 -5.194 -6.859 1.00 91.75 105 LEU A N 1
ATOM 794 C CA . LEU A 1 105 ? 16.033 -6.106 -5.798 1.00 91.75 105 LEU A CA 1
ATOM 795 C C . LEU A 1 105 ? 15.647 -5.459 -4.470 1.00 91.75 105 LEU A C 1
ATOM 797 O O . LEU A 1 105 ? 16.148 -4.381 -4.155 1.00 91.75 105 LEU A O 1
ATOM 801 N N . ALA A 1 106 ? 14.758 -6.101 -3.721 1.00 89.38 106 ALA A N 1
ATOM 802 C CA . ALA A 1 106 ? 14.309 -5.628 -2.420 1.00 89.38 106 ALA A CA 1
ATOM 803 C C . ALA A 1 106 ? 14.739 -6.631 -1.336 1.00 89.38 106 ALA A C 1
ATOM 805 O O . ALA A 1 106 ? 14.439 -7.825 -1.461 1.00 89.38 106 ALA A O 1
ATOM 806 N N . PRO A 1 107 ? 15.462 -6.206 -0.284 1.00 85.62 107 PRO A N 1
ATOM 807 C CA . PRO A 1 107 ? 15.914 -7.142 0.740 1.00 85.62 107 PRO A CA 1
ATOM 808 C C . PRO A 1 107 ? 14.717 -7.784 1.458 1.00 85.62 107 PRO A C 1
ATOM 810 O O . PRO A 1 107 ? 13.683 -7.155 1.636 1.00 85.62 107 PRO A O 1
ATOM 813 N N . GLY A 1 108 ? 14.810 -9.070 1.795 1.00 90.00 108 GLY A N 1
ATOM 814 C CA . GLY A 1 108 ? 13.686 -9.838 2.352 1.00 90.00 108 GLY A CA 1
ATOM 815 C C . GLY A 1 108 ? 12.594 -10.240 1.346 1.00 90.00 108 GLY A C 1
ATOM 816 O O . GLY A 1 108 ? 11.835 -11.153 1.640 1.00 90.00 108 GLY A O 1
ATOM 817 N N . TYR A 1 109 ? 12.549 -9.637 0.152 1.00 94.12 109 TYR A N 1
ATOM 818 C CA . TYR A 1 109 ? 11.581 -9.961 -0.910 1.00 94.12 109 TYR A CA 1
ATOM 819 C C . TYR A 1 109 ? 12.225 -10.610 -2.144 1.00 94.12 109 TYR A C 1
ATOM 821 O O . TYR A 1 109 ? 11.563 -11.316 -2.901 1.00 94.12 109 TYR A O 1
ATOM 829 N N . GLY A 1 110 ? 13.519 -10.374 -2.372 1.00 93.88 110 GLY A N 1
ATOM 830 C CA . GLY A 1 110 ? 14.209 -10.810 -3.582 1.00 93.88 110 GLY A CA 1
ATOM 831 C C . GLY A 1 110 ? 13.886 -9.914 -4.780 1.00 93.88 110 GLY A C 1
ATOM 832 O O . GLY A 1 110 ? 13.852 -8.687 -4.664 1.00 93.88 110 GLY A O 1
ATOM 833 N N . VAL A 1 111 ? 13.714 -10.514 -5.960 1.00 94.88 111 VAL A N 1
ATOM 834 C CA . VAL A 1 111 ? 13.392 -9.772 -7.189 1.00 94.88 111 VAL A CA 1
ATOM 835 C C . VAL A 1 111 ? 11.903 -9.445 -7.215 1.00 94.88 111 VAL A C 1
ATOM 837 O O . VAL A 1 111 ? 11.063 -10.332 -7.356 1.00 94.88 111 VAL A O 1
ATOM 840 N N . VAL A 1 112 ? 11.591 -8.155 -7.146 1.00 95.81 112 VAL A N 1
ATOM 841 C CA . VAL A 1 112 ? 10.227 -7.629 -7.144 1.00 95.81 112 VAL A CA 1
ATOM 842 C C . VAL A 1 112 ? 9.920 -6.960 -8.479 1.00 95.81 112 VAL A C 1
ATOM 844 O O . VAL A 1 112 ? 10.750 -6.246 -9.047 1.00 95.81 112 VAL A O 1
ATOM 847 N N . TYR A 1 113 ? 8.698 -7.168 -8.969 1.00 97.06 113 TYR A N 1
ATOM 848 C CA . TYR A 1 113 ? 8.190 -6.576 -10.204 1.00 97.06 113 TYR A CA 1
ATOM 849 C C . TYR A 1 113 ? 7.125 -5.529 -9.861 1.00 97.06 113 TYR A C 1
ATOM 851 O O . TYR A 1 113 ? 5.968 -5.886 -9.662 1.00 97.06 113 TYR A O 1
ATOM 859 N N . PRO A 1 114 ? 7.468 -4.233 -9.795 1.00 95.81 114 PRO A N 1
ATOM 860 C CA . PRO A 1 114 ? 6.539 -3.213 -9.316 1.00 95.81 114 PRO A CA 1
ATOM 861 C C . PRO A 1 114 ? 5.404 -2.880 -10.290 1.00 95.81 114 PRO A C 1
ATOM 863 O O . PRO A 1 114 ? 4.513 -2.122 -9.933 1.00 95.81 114 PRO A O 1
ATOM 866 N N . PHE A 1 115 ? 5.402 -3.401 -11.518 1.00 96.88 115 PHE A N 1
ATOM 867 C CA . PHE A 1 115 ? 4.431 -3.026 -12.548 1.00 96.88 115 PHE A CA 1
ATOM 868 C C . PHE A 1 115 ? 3.553 -4.197 -12.968 1.00 96.88 115 PHE A C 1
ATOM 870 O O . PHE A 1 115 ? 4.012 -5.330 -13.096 1.00 96.88 115 PHE A O 1
ATOM 877 N N . SER A 1 116 ? 2.304 -3.897 -13.319 1.00 97.12 116 SER A N 1
ATOM 878 C CA . SER A 1 116 ? 1.463 -4.803 -14.099 1.00 97.12 116 SER A CA 1
ATOM 879 C C . SER A 1 116 ? 1.270 -4.279 -15.526 1.00 97.12 116 SER A C 1
ATOM 881 O O . SER A 1 116 ? 1.480 -3.104 -15.834 1.00 97.12 116 SER A O 1
ATOM 883 N N . ARG A 1 117 ? 0.880 -5.178 -16.428 1.00 95.56 117 ARG A N 1
ATOM 884 C CA . ARG A 1 117 ? 0.531 -4.899 -17.827 1.00 95.56 117 ARG A CA 1
ATOM 885 C C . ARG A 1 117 ? -0.961 -4.672 -18.032 1.00 95.56 117 ARG A C 1
ATOM 887 O O . ARG A 1 117 ? -1.360 -4.162 -19.071 1.00 95.56 117 ARG A O 1
ATOM 894 N N . THR A 1 118 ? -1.777 -5.125 -17.087 1.00 96.12 118 THR A N 1
ATOM 895 C CA . THR A 1 118 ? -3.235 -5.010 -17.117 1.00 96.12 118 THR A CA 1
ATOM 896 C C . THR A 1 118 ? -3.744 -4.615 -15.736 1.00 96.12 118 THR A C 1
ATOM 898 O O . THR A 1 118 ? -3.069 -4.846 -14.731 1.00 96.12 118 THR A O 1
ATOM 901 N N . TYR A 1 119 ? -4.933 -4.016 -15.687 1.00 95.44 119 TYR A N 1
ATOM 902 C CA . TYR A 1 119 ? -5.541 -3.565 -14.434 1.00 95.44 119 TYR A CA 1
ATOM 903 C C . TYR A 1 119 ? -6.071 -4.712 -13.558 1.00 95.44 119 TYR A C 1
ATOM 905 O O . TYR A 1 119 ? -6.030 -4.610 -12.337 1.00 95.44 119 TYR A O 1
ATOM 913 N N . GLY A 1 120 ? -6.597 -5.779 -14.170 1.00 96.50 120 GLY A N 1
ATOM 914 C CA . GLY A 1 120 ? -7.500 -6.706 -13.477 1.00 96.50 120 GLY A CA 1
ATOM 915 C C . GLY A 1 120 ? -8.878 -6.080 -13.214 1.00 96.50 120 GLY A C 1
ATOM 916 O O . GLY A 1 120 ? -9.078 -4.879 -13.417 1.00 96.50 120 GLY A O 1
ATOM 917 N N . ARG A 1 121 ? -9.848 -6.893 -12.784 1.00 96.50 121 ARG A N 1
ATOM 918 C CA . ARG A 1 121 ? -11.222 -6.460 -12.485 1.00 96.50 121 ARG A CA 1
ATOM 919 C C . ARG A 1 121 ? -11.272 -5.443 -11.347 1.00 96.50 121 ARG A C 1
ATOM 921 O O . ARG A 1 121 ? -12.020 -4.473 -11.442 1.00 96.50 121 ARG A O 1
ATOM 928 N N . TRP A 1 122 ? -10.455 -5.632 -10.312 1.00 94.69 122 TRP A N 1
ATOM 929 C CA . TRP A 1 122 ? -10.401 -4.732 -9.154 1.00 94.69 122 TRP A CA 1
ATOM 930 C C . TRP A 1 122 ? -9.659 -3.437 -9.447 1.00 94.69 122 TRP A C 1
ATOM 932 O O . TRP A 1 122 ? -9.818 -2.466 -8.712 1.00 94.69 122 TRP A O 1
ATOM 942 N N . ARG A 1 123 ? -8.838 -3.421 -10.506 1.00 95.25 123 ARG A N 1
ATOM 943 C CA . ARG A 1 123 ? -7.943 -2.308 -10.844 1.00 95.25 123 ARG A CA 1
ATOM 944 C C . ARG A 1 123 ? -6.994 -1.926 -9.702 1.00 95.25 123 ARG A C 1
ATOM 946 O O . ARG A 1 123 ? -6.455 -0.829 -9.713 1.00 95.25 123 ARG A O 1
ATOM 953 N N . SER A 1 124 ? -6.790 -2.820 -8.737 1.00 95.75 124 SER A N 1
ATOM 954 C CA . SER A 1 124 ? -5.989 -2.577 -7.539 1.00 95.75 124 SER A CA 1
ATOM 955 C C . SER A 1 124 ? -4.529 -2.945 -7.700 1.00 95.75 124 SER A C 1
ATOM 957 O O . SER A 1 124 ? -3.698 -2.459 -6.943 1.00 95.75 124 SER A O 1
ATOM 959 N N . GLY A 1 125 ? -4.218 -3.832 -8.647 1.00 97.62 125 GLY A N 1
ATOM 960 C CA . GLY A 1 125 ? -2.931 -4.505 -8.631 1.00 97.62 125 GLY A CA 1
ATOM 961 C C . GLY A 1 125 ? -2.810 -5.364 -7.374 1.00 97.62 125 GLY A C 1
ATOM 962 O O . GLY A 1 125 ? -3.804 -5.924 -6.897 1.00 97.62 125 GLY A O 1
ATOM 963 N N . THR A 1 126 ? -1.603 -5.431 -6.825 1.00 98.50 126 THR A N 1
ATOM 964 C CA . THR A 1 126 ? -1.368 -6.033 -5.514 1.00 98.50 126 THR A CA 1
ATOM 965 C C . THR A 1 126 ? -2.003 -5.163 -4.427 1.00 98.50 126 THR A C 1
ATOM 967 O O . THR A 1 126 ? -1.840 -3.942 -4.421 1.00 98.50 126 THR A O 1
ATOM 970 N N . VAL A 1 127 ? -2.755 -5.795 -3.527 1.00 98.50 127 VAL A N 1
ATOM 971 C CA . VAL A 1 127 ? -3.608 -5.138 -2.536 1.00 98.50 127 VAL A CA 1
ATOM 972 C C . VAL A 1 127 ? -3.588 -5.872 -1.200 1.00 98.50 127 VAL A C 1
ATOM 974 O O . VAL A 1 127 ? -3.601 -7.103 -1.164 1.00 98.50 127 VAL A O 1
ATOM 977 N N . ILE A 1 128 ? -3.622 -5.109 -0.109 1.00 98.56 128 ILE A N 1
ATOM 978 C CA . ILE A 1 128 ? -3.893 -5.600 1.248 1.00 98.56 128 ILE A CA 1
ATOM 979 C C . ILE A 1 128 ? -5.170 -4.930 1.750 1.00 98.56 128 ILE A C 1
ATOM 981 O O . ILE A 1 128 ? -5.342 -3.722 1.585 1.00 98.56 128 ILE A O 1
ATOM 985 N N . VAL A 1 129 ? -6.059 -5.705 2.369 1.00 98.25 129 VAL A N 1
ATOM 986 C CA . VAL A 1 129 ? -7.253 -5.205 3.062 1.00 98.25 129 VAL A CA 1
ATOM 987 C C . VAL A 1 129 ? -7.147 -5.547 4.539 1.00 98.25 129 VAL A C 1
ATOM 989 O O . VAL A 1 129 ? -6.916 -6.703 4.896 1.00 98.25 129 VAL A O 1
ATOM 992 N N . VAL A 1 130 ? -7.350 -4.550 5.391 1.00 98.25 130 VAL A N 1
ATOM 993 C CA . VAL A 1 130 ? -7.226 -4.639 6.846 1.00 98.25 130 VAL A CA 1
ATOM 994 C C . VAL A 1 130 ? -8.560 -4.282 7.485 1.00 98.25 130 VAL A C 1
ATOM 996 O O . VAL A 1 130 ? -9.164 -3.265 7.148 1.00 98.25 130 VAL A O 1
ATOM 999 N N . ARG A 1 131 ? -9.015 -5.117 8.420 1.00 97.94 131 ARG A N 1
ATOM 1000 C CA . ARG A 1 131 ? -10.076 -4.783 9.372 1.00 97.94 131 ARG A CA 1
ATOM 1001 C C . ARG A 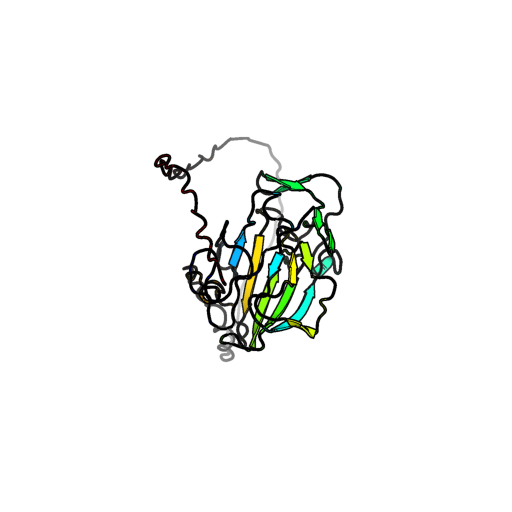1 131 ? -9.418 -4.179 10.606 1.00 97.94 131 ARG A C 1
ATOM 1003 O O . ARG A 1 131 ? -8.617 -4.856 11.249 1.00 97.94 131 ARG A O 1
ATOM 1010 N N . VAL A 1 132 ? -9.741 -2.932 10.918 1.00 95.81 132 VAL A N 1
ATOM 1011 C CA . VAL A 1 132 ? -9.169 -2.220 12.066 1.00 95.81 132 VAL A CA 1
ATOM 1012 C C . VAL A 1 132 ? -9.735 -2.800 13.361 1.00 95.81 132 VAL A C 1
ATOM 1014 O O . VAL A 1 132 ? -10.951 -2.964 13.486 1.00 95.81 132 VAL A O 1
ATOM 1017 N N . THR A 1 133 ? -8.867 -3.127 14.318 1.00 96.12 133 THR A N 1
ATOM 1018 C CA . THR A 1 133 ? -9.266 -3.804 15.567 1.00 96.12 133 THR A CA 1
ATOM 1019 C C . THR A 1 133 ? -9.318 -2.896 16.786 1.00 96.12 133 THR A C 1
ATOM 1021 O O . THR A 1 133 ? -9.952 -3.268 17.773 1.00 96.12 133 THR A O 1
ATOM 1024 N N . ASP A 1 134 ? -8.676 -1.732 16.728 1.00 88.31 134 ASP A N 1
ATOM 1025 C CA . ASP A 1 134 ? -8.557 -0.816 17.861 1.00 88.31 134 ASP A CA 1
ATOM 1026 C C . ASP A 1 134 ? -8.512 0.655 17.408 1.00 88.31 134 ASP A C 1
ATOM 1028 O O . ASP A 1 134 ? -8.316 0.950 16.225 1.00 88.31 134 ASP A O 1
ATOM 1032 N N . GLY A 1 135 ? -8.721 1.570 18.353 1.00 83.56 135 GLY A N 1
ATOM 1033 C CA . GLY A 1 135 ? -8.719 3.012 18.141 1.00 83.56 135 GLY A CA 1
ATOM 1034 C C . GLY A 1 135 ? -10.018 3.580 17.540 1.00 83.56 135 GLY A C 1
ATOM 1035 O O . GLY A 1 135 ? -11.008 2.867 17.361 1.00 83.56 135 GLY A O 1
ATOM 1036 N N . PRO A 1 136 ? -10.035 4.883 17.205 1.00 82.75 136 PRO A N 1
ATOM 1037 C CA . PRO A 1 136 ? -11.205 5.604 16.680 1.00 82.75 136 PRO A CA 1
ATOM 1038 C C . PRO A 1 136 ? -11.823 5.026 15.399 1.00 82.75 136 PRO A C 1
ATOM 1040 O O . PRO A 1 136 ? -12.995 5.256 15.114 1.00 82.75 136 PRO A O 1
ATOM 1043 N N . LEU A 1 137 ? -11.034 4.282 14.620 1.00 88.19 137 LEU A N 1
ATOM 1044 C CA . LEU A 1 137 ? -11.458 3.616 13.389 1.00 88.19 137 LEU A CA 1
ATOM 1045 C C . LEU A 1 137 ? -11.697 2.121 13.597 1.00 88.19 137 LEU A C 1
ATOM 1047 O O . LEU A 1 137 ? -11.744 1.381 12.617 1.00 88.19 137 LEU A O 1
ATOM 1051 N N . LYS A 1 138 ? -11.856 1.654 14.840 1.00 92.81 138 LYS A N 1
ATOM 1052 C CA . LYS A 1 138 ? -12.269 0.278 15.117 1.00 92.81 138 LYS A CA 1
ATOM 1053 C C . LYS A 1 138 ? -13.462 -0.088 14.239 1.00 92.81 138 LYS A C 1
ATOM 1055 O O . LYS A 1 138 ? -14.379 0.708 14.055 1.00 92.81 138 LYS A O 1
ATOM 1060 N N . ASP A 1 139 ? -13.410 -1.285 13.665 1.00 94.25 139 ASP A N 1
ATOM 1061 C CA . ASP A 1 139 ? -14.417 -1.797 12.739 1.00 94.25 139 ASP A CA 1
ATOM 1062 C C . ASP A 1 139 ? -14.469 -1.113 11.361 1.00 94.25 139 ASP A C 1
ATOM 1064 O O . ASP A 1 139 ? -15.317 -1.444 10.530 1.00 94.25 139 ASP A O 1
ATOM 1068 N N . TYR A 1 140 ? -13.521 -0.241 11.032 1.00 94.94 140 TYR A N 1
ATOM 1069 C CA . TYR A 1 140 ? -13.351 0.223 9.661 1.00 94.94 140 TYR A CA 1
ATOM 1070 C C . TYR A 1 140 ? -12.566 -0.796 8.832 1.00 94.94 140 TYR A C 1
ATOM 1072 O O . TYR A 1 140 ? -11.891 -1.696 9.341 1.00 94.94 140 TYR A O 1
ATOM 1080 N N . THR A 1 141 ? -12.669 -0.650 7.514 1.00 96.31 141 THR A N 1
ATOM 1081 C CA . THR A 1 141 ? -11.874 -1.401 6.543 1.00 96.31 141 THR A CA 1
ATOM 1082 C C . THR A 1 141 ? -10.941 -0.455 5.807 1.00 96.31 141 THR A C 1
ATOM 1084 O O . THR A 1 141 ? -11.405 0.482 5.156 1.00 96.31 141 THR A O 1
ATOM 1087 N N . LEU A 1 142 ? -9.642 -0.730 5.877 1.00 94.88 142 LEU A N 1
ATOM 1088 C CA . LEU A 1 142 ? -8.587 0.034 5.223 1.00 94.88 142 LEU A CA 1
ATOM 1089 C C . LEU A 1 142 ? -7.975 -0.801 4.093 1.00 94.88 142 LEU A C 1
ATOM 1091 O O . LEU A 1 142 ? -7.743 -2.000 4.265 1.00 94.88 142 LEU A O 1
ATOM 1095 N N . ARG A 1 143 ? -7.723 -0.199 2.928 1.00 96.12 143 ARG A N 1
ATOM 1096 C CA . ARG A 1 143 ? -7.071 -0.884 1.802 1.00 96.12 143 ARG A CA 1
ATOM 1097 C C . ARG A 1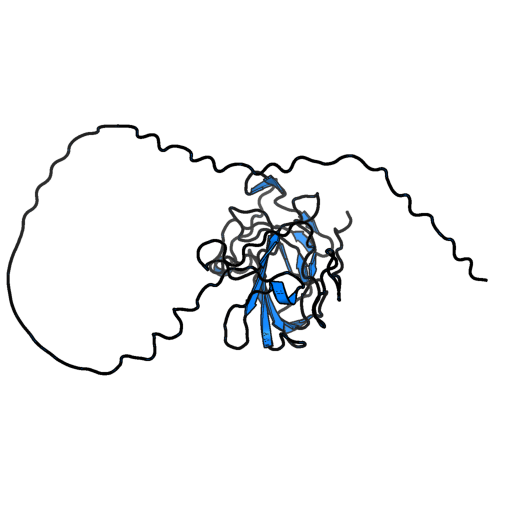 143 ? -5.832 -0.148 1.342 1.00 96.12 143 ARG A C 1
ATOM 1099 O O . ARG A 1 143 ? -5.861 1.068 1.212 1.00 96.12 143 ARG A O 1
ATOM 1106 N N . TYR A 1 144 ? -4.805 -0.922 1.016 1.00 96.62 144 TYR A N 1
ATOM 1107 C CA . TYR A 1 144 ? -3.554 -0.475 0.413 1.00 96.62 144 TYR A CA 1
ATOM 1108 C C . TYR A 1 144 ? -3.453 -1.078 -0.976 1.00 96.62 144 TYR A C 1
ATOM 1110 O O . TYR A 1 144 ? -3.461 -2.300 -1.102 1.00 96.62 144 TYR A O 1
ATOM 1118 N N . MET A 1 145 ? -3.392 -0.250 -2.011 1.00 96.75 145 MET A N 1
ATOM 1119 C CA . MET A 1 145 ? -3.411 -0.683 -3.409 1.00 96.75 145 MET A CA 1
ATOM 1120 C C . MET A 1 145 ? -2.136 -0.262 -4.142 1.00 96.75 145 MET A C 1
ATOM 1122 O O . MET A 1 145 ? -1.334 0.526 -3.642 1.00 96.75 145 MET A O 1
ATOM 1126 N N . HIS A 1 146 ? -1.974 -0.804 -5.349 1.00 96.44 146 HIS A N 1
ATOM 1127 C CA . HIS A 1 146 ? -0.865 -0.539 -6.267 1.00 96.44 146 HIS A CA 1
ATOM 1128 C C . HIS A 1 146 ? 0.509 -0.994 -5.770 1.00 96.44 146 HIS A C 1
ATOM 1130 O O . HIS A 1 146 ? 1.533 -0.647 -6.359 1.00 96.44 146 HIS A O 1
ATOM 1136 N N . LEU A 1 147 ? 0.530 -1.844 -4.744 1.00 97.69 147 LEU A N 1
ATOM 1137 C CA . LEU A 1 147 ? 1.741 -2.346 -4.103 1.00 97.69 147 LEU A CA 1
ATOM 1138 C C . LEU A 1 147 ? 2.620 -3.111 -5.102 1.00 97.69 147 LEU A C 1
ATOM 1140 O O . LEU A 1 147 ? 2.126 -3.696 -6.073 1.00 97.69 147 LEU A O 1
ATOM 1144 N N . ALA A 1 148 ? 3.929 -3.132 -4.871 1.00 96.19 148 ALA A N 1
ATOM 1145 C CA . ALA A 1 148 ? 4.830 -3.973 -5.650 1.00 96.19 148 ALA A CA 1
ATOM 1146 C C . ALA A 1 148 ? 4.784 -5.422 -5.159 1.00 96.19 148 ALA A C 1
ATOM 1148 O O . ALA A 1 148 ? 4.637 -6.339 -5.967 1.00 96.19 148 ALA A O 1
ATOM 1149 N N . ASP A 1 149 ? 4.845 -5.620 -3.841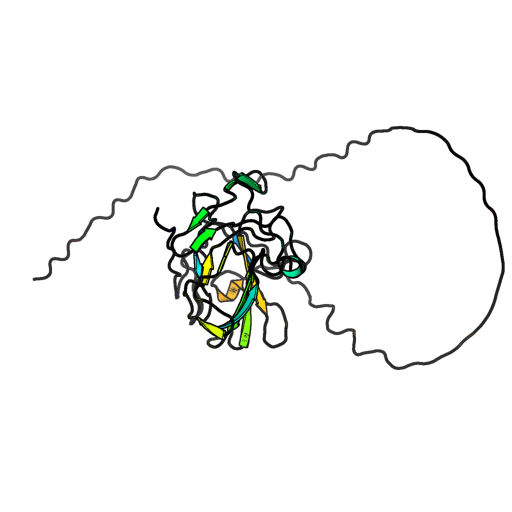 1.00 97.06 149 ASP A N 1
ATOM 1150 C CA . ASP A 1 149 ? 4.665 -6.918 -3.193 1.00 97.06 149 ASP A CA 1
ATOM 1151 C C . ASP A 1 149 ? 4.252 -6.747 -1.721 1.00 97.06 149 ASP A C 1
ATOM 1153 O O . ASP A 1 149 ? 4.331 -5.652 -1.163 1.00 97.06 149 ASP A O 1
ATOM 1157 N N . VAL A 1 150 ? 3.800 -7.838 -1.108 1.00 97.81 150 VAL A N 1
ATOM 1158 C CA . VAL A 1 150 ? 3.378 -7.939 0.299 1.00 97.81 150 VAL A CA 1
ATOM 1159 C C . VAL A 1 150 ? 4.434 -8.689 1.098 1.00 97.81 150 VAL A C 1
ATOM 1161 O O . VAL A 1 150 ? 4.993 -9.656 0.570 1.00 97.81 150 VAL A O 1
ATOM 1164 N N . ARG A 1 151 ? 4.690 -8.264 2.346 1.00 96.62 151 ARG A N 1
ATOM 1165 C CA . ARG A 1 151 ? 5.696 -8.877 3.226 1.00 96.62 151 ARG A CA 1
ATOM 1166 C C . ARG A 1 151 ? 5.517 -10.404 3.251 1.00 96.62 151 ARG A C 1
ATOM 1168 O O . ARG A 1 151 ? 4.393 -10.853 3.489 1.00 96.62 151 ARG A O 1
ATOM 1175 N N . PRO A 1 152 ? 6.555 -11.211 2.954 1.00 95.12 152 PRO A N 1
ATOM 1176 C CA . PRO A 1 152 ? 6.356 -12.624 2.612 1.00 95.12 152 PRO A CA 1
ATOM 1177 C C . PRO A 1 152 ? 5.726 -13.505 3.699 1.00 95.12 152 PRO A C 1
ATOM 1179 O O . PRO A 1 152 ? 5.110 -14.516 3.373 1.00 95.12 152 PRO A O 1
ATOM 1182 N N . ASP A 1 153 ? 5.873 -13.143 4.972 1.00 95.88 153 ASP A N 1
ATOM 1183 C CA . ASP A 1 153 ? 5.316 -13.854 6.130 1.00 95.88 153 ASP A CA 1
ATOM 1184 C C . ASP A 1 153 ? 3.842 -13.509 6.417 1.00 95.88 153 ASP A C 1
ATOM 1186 O O . ASP A 1 153 ? 3.171 -14.231 7.162 1.00 95.88 153 ASP A O 1
ATOM 1190 N N . LEU A 1 154 ? 3.312 -12.432 5.825 1.00 97.62 154 LEU A N 1
ATOM 1191 C CA . LEU A 1 154 ? 1.930 -12.009 6.033 1.00 97.62 154 LEU A CA 1
ATOM 1192 C C . LEU A 1 154 ? 0.944 -12.869 5.238 1.00 97.62 154 LEU A C 1
ATOM 1194 O O . LEU A 1 154 ? 1.124 -13.161 4.055 1.00 97.62 154 LEU A O 1
ATOM 1198 N N . LYS A 1 155 ? -0.164 -13.220 5.892 1.00 98.00 155 LYS A N 1
ATOM 1199 C CA . LYS A 1 155 ? -1.275 -13.982 5.318 1.00 98.00 155 LYS A CA 1
ATOM 1200 C C . LYS A 1 155 ? -2.610 -13.413 5.786 1.00 98.00 155 LYS A C 1
ATOM 1202 O O . LYS A 1 155 ? -2.677 -12.632 6.732 1.00 98.00 155 LYS A O 1
ATOM 1207 N N . VAL A 1 156 ? -3.694 -13.821 5.132 1.00 98.50 156 VAL A N 1
ATOM 1208 C CA . VAL A 1 156 ? -5.045 -13.543 5.642 1.00 98.50 156 VAL A CA 1
ATOM 1209 C C . VAL A 1 156 ? -5.164 -14.121 7.058 1.00 98.50 156 VAL A C 1
ATOM 1211 O O . VAL A 1 156 ? -4.775 -15.262 7.299 1.00 98.50 156 VAL A O 1
ATOM 1214 N N . GLY A 1 157 ? -5.660 -13.312 7.991 1.00 98.50 157 GLY A N 1
ATOM 1215 C CA . GLY A 1 157 ? -5.715 -13.609 9.421 1.00 98.50 157 GLY A CA 1
ATOM 1216 C C . GLY A 1 157 ? -4.514 -13.105 10.230 1.00 98.50 157 GLY A C 1
ATOM 1217 O O . GLY A 1 157 ? -4.589 -13.118 11.457 1.00 98.50 157 GLY A O 1
ATOM 1218 N N . SER A 1 158 ? -3.433 -12.633 9.595 1.00 98.56 158 SER A N 1
ATOM 1219 C CA . SER A 1 158 ? -2.323 -11.995 10.316 1.00 98.56 158 SER A CA 1
ATOM 1220 C C . SER A 1 158 ? -2.811 -10.755 11.066 1.00 98.56 158 SER A C 1
ATOM 1222 O O . SER A 1 158 ? -3.509 -9.915 10.491 1.00 98.56 158 SER A O 1
ATOM 1224 N N . LYS A 1 159 ? -2.415 -10.651 12.338 1.00 98.25 159 LYS A N 1
ATOM 1225 C CA . LYS A 1 159 ? -2.525 -9.425 13.132 1.00 98.25 159 LYS A CA 1
ATOM 1226 C C . LYS A 1 159 ? -1.341 -8.525 12.808 1.00 98.25 159 LYS A C 1
ATOM 1228 O O . LYS A 1 159 ? -0.243 -9.042 12.614 1.00 98.25 159 LYS A O 1
ATOM 1233 N N . ILE A 1 160 ? -1.591 -7.228 12.739 1.00 96.44 160 ILE A N 1
ATOM 1234 C CA . ILE A 1 160 ? -0.581 -6.208 12.475 1.00 96.44 160 ILE A CA 1
ATOM 1235 C C . ILE A 1 160 ? -0.770 -5.032 13.424 1.00 96.44 160 ILE A C 1
ATOM 1237 O O . ILE A 1 160 ? -1.901 -4.721 13.803 1.00 96.44 160 ILE A O 1
ATOM 1241 N N . GLU A 1 161 ? 0.326 -4.362 13.751 1.00 94.69 161 GLU A N 1
ATOM 1242 C CA . GLU A 1 161 ? 0.341 -3.159 14.581 1.00 94.69 161 GLU A CA 1
ATOM 1243 C C . GLU A 1 161 ? 0.426 -1.880 13.736 1.00 94.69 161 GLU A C 1
ATOM 1245 O O . GLU A 1 161 ? 0.891 -1.884 12.592 1.00 94.69 161 GLU A O 1
ATOM 1250 N N . ALA A 1 162 ? 0.010 -0.745 14.304 1.00 90.88 162 ALA A N 1
ATOM 1251 C CA . ALA A 1 162 ? 0.245 0.548 13.667 1.00 90.88 162 ALA A CA 1
ATOM 1252 C C . ALA A 1 162 ? 1.755 0.825 13.545 1.00 90.88 162 ALA A C 1
ATOM 1254 O O . ALA A 1 162 ? 2.504 0.752 14.519 1.00 90.88 162 ALA A O 1
ATOM 1255 N N . GLY A 1 163 ? 2.188 1.179 12.337 1.00 90.12 163 GLY A N 1
ATOM 1256 C CA . GLY A 1 163 ? 3.582 1.435 11.983 1.00 90.12 163 GLY A CA 1
ATOM 1257 C C . GLY A 1 163 ? 4.347 0.191 11.533 1.00 90.12 163 GLY A C 1
ATOM 1258 O O . GLY A 1 163 ? 5.488 0.318 11.100 1.00 90.12 163 GLY A O 1
ATOM 1259 N N . GLU A 1 164 ? 3.735 -0.993 11.587 1.00 92.62 164 GLU A N 1
ATOM 1260 C CA . GLU A 1 164 ? 4.363 -2.230 11.133 1.00 92.62 164 GLU A CA 1
ATOM 1261 C C . GLU A 1 164 ? 4.517 -2.257 9.607 1.00 92.62 164 GLU A C 1
ATOM 1263 O O . GLU A 1 164 ? 3.567 -1.990 8.873 1.00 92.62 164 GLU A O 1
ATOM 1268 N N . HIS A 1 165 ? 5.696 -2.641 9.118 1.00 94.19 165 HIS A N 1
ATOM 1269 C CA . HIS A 1 165 ? 5.959 -2.863 7.694 1.00 94.19 165 HIS A CA 1
ATOM 1270 C C . HIS A 1 165 ? 5.098 -3.998 7.145 1.00 94.19 165 HIS A C 1
ATOM 1272 O O . HIS A 1 165 ? 5.206 -5.130 7.604 1.00 94.19 165 HIS A O 1
ATOM 1278 N N . ILE A 1 166 ? 4.292 -3.724 6.117 1.00 97.12 166 ILE A N 1
ATOM 1279 C CA . ILE A 1 166 ? 3.373 -4.712 5.529 1.00 97.12 166 ILE A CA 1
ATOM 1280 C C . ILE A 1 166 ? 3.601 -4.979 4.040 1.00 97.12 166 ILE A C 1
ATOM 1282 O O . ILE A 1 166 ? 3.207 -6.033 3.536 1.00 97.12 166 ILE A O 1
ATOM 1286 N N . ALA A 1 167 ? 4.212 -4.045 3.315 1.00 96.81 167 ALA A N 1
ATOM 1287 C CA . ALA A 1 167 ? 4.377 -4.148 1.871 1.00 96.81 167 ALA A CA 1
ATOM 1288 C C . ALA A 1 167 ? 5.468 -3.215 1.339 1.00 96.81 167 ALA A C 1
ATOM 1290 O O . ALA A 1 167 ? 6.024 -2.396 2.069 1.00 96.81 167 ALA A O 1
ATOM 1291 N N . LEU A 1 168 ? 5.710 -3.308 0.033 1.00 94.50 168 LEU A N 1
ATOM 1292 C CA . LEU A 1 168 ? 6.503 -2.353 -0.734 1.00 94.50 168 LEU A CA 1
ATOM 1293 C C . LEU A 1 168 ? 5.601 -1.550 -1.674 1.00 94.50 168 LEU A C 1
ATOM 1295 O O . LEU A 1 168 ? 4.681 -2.104 -2.289 1.00 94.50 168 LEU A O 1
ATOM 1299 N N . MET A 1 169 ? 5.889 -0.259 -1.829 1.00 92.75 169 MET A N 1
ATOM 1300 C CA . MET A 1 169 ? 5.219 0.598 -2.804 1.00 92.75 169 MET A CA 1
ATOM 1301 C C . MET A 1 169 ? 5.468 0.074 -4.218 1.00 92.75 169 MET A C 1
ATOM 1303 O O . MET A 1 169 ? 6.446 -0.615 -4.491 1.00 92.75 169 MET A O 1
ATOM 1307 N N . GLY A 1 170 ? 4.541 0.328 -5.134 1.00 94.31 170 GLY A N 1
ATOM 1308 C CA . GLY A 1 170 ? 4.692 -0.100 -6.511 1.00 94.31 170 GLY A CA 1
ATOM 1309 C C . GLY A 1 170 ? 3.881 0.730 -7.484 1.00 94.31 170 GLY A C 1
ATOM 1310 O O . GLY A 1 170 ? 3.519 1.880 -7.262 1.00 94.31 170 GLY A O 1
ATOM 1311 N N . ALA A 1 171 ? 3.630 0.122 -8.630 1.00 94.88 171 ALA A N 1
ATOM 1312 C CA . ALA A 1 171 ? 2.820 0.675 -9.694 1.00 94.88 171 ALA A CA 1
ATOM 1313 C C . ALA A 1 171 ? 1.983 -0.419 -10.369 1.00 94.88 171 ALA A C 1
ATOM 1315 O O . ALA A 1 171 ? 1.750 -0.405 -11.587 1.00 94.88 171 ALA A O 1
ATOM 1316 N N . THR A 1 172 ? 1.543 -1.411 -9.591 1.00 97.62 172 THR A N 1
ATOM 1317 C CA . THR A 1 172 ? 0.661 -2.452 -10.113 1.00 97.62 172 THR A CA 1
ATOM 1318 C C . THR A 1 172 ? -0.723 -1.854 -10.366 1.00 97.62 172 THR A C 1
ATOM 1320 O O . THR A 1 172 ? -1.241 -1.062 -9.592 1.00 97.62 172 THR A O 1
ATOM 1323 N N . ALA A 1 173 ? -1.311 -2.171 -11.518 1.00 95.81 173 ALA A N 1
ATOM 1324 C CA . ALA A 1 173 ? -2.527 -1.552 -12.052 1.00 95.81 173 ALA A CA 1
ATOM 1325 C C . ALA A 1 173 ? -2.463 -0.022 -12.276 1.00 95.81 173 ALA A C 1
ATOM 1327 O O . ALA A 1 173 ? -3.486 0.585 -12.587 1.00 95.81 173 ALA A O 1
ATOM 1328 N N . ILE A 1 174 ? -1.271 0.585 -12.252 1.00 91.19 174 ILE A N 1
ATOM 1329 C CA . ILE A 1 174 ? -1.044 1.977 -12.662 1.00 91.19 174 ILE A CA 1
ATOM 1330 C C . ILE A 1 174 ? -0.460 2.001 -14.084 1.00 91.19 174 ILE A C 1
ATOM 1332 O O . ILE A 1 174 ? 0.658 1.531 -14.332 1.00 91.19 174 ILE A O 1
ATOM 1336 N N . MET A 1 175 ? -1.214 2.554 -15.042 1.00 87.81 175 MET A N 1
ATOM 1337 C CA . MET A 1 175 ? -0.800 2.624 -16.458 1.00 87.81 175 MET A CA 1
ATOM 1338 C C . MET A 1 175 ? -0.418 4.037 -16.903 1.00 87.81 175 MET A C 1
ATOM 1340 O O . MET A 1 175 ? 0.599 4.196 -17.575 1.00 87.81 175 MET A O 1
ATOM 1344 N N . ASP A 1 176 ? -1.183 5.045 -16.475 1.00 84.56 176 ASP A N 1
ATOM 1345 C CA . ASP A 1 176 ? -1.127 6.407 -17.032 1.00 84.56 176 ASP A CA 1
ATOM 1346 C C . ASP A 1 176 ? -0.866 7.493 -15.969 1.00 84.56 176 ASP A C 1
ATOM 1348 O O . ASP A 1 176 ? -1.131 8.674 -16.191 1.00 84.56 176 ASP A O 1
ATOM 1352 N N . SER A 1 177 ? -0.331 7.111 -14.809 1.00 83.94 177 SER A N 1
ATOM 1353 C CA . SER A 1 177 ? 0.112 8.033 -13.756 1.00 83.94 177 SER A CA 1
ATOM 1354 C C . SER A 1 177 ? 1.447 7.592 -13.152 1.00 83.94 177 SER A C 1
ATOM 1356 O O . SER A 1 177 ? 1.998 6.543 -13.507 1.00 83.94 177 SER A O 1
ATOM 1358 N N . TRP A 1 178 ? 2.012 8.433 -12.286 1.00 85.69 178 TRP A N 1
ATOM 1359 C CA . TRP A 1 178 ? 3.231 8.109 -11.544 1.00 85.69 178 TRP A CA 1
ATOM 1360 C C . TRP A 1 178 ? 2.954 7.035 -10.483 1.00 85.69 178 TRP A C 1
ATOM 1362 O O . TRP A 1 178 ? 1.821 6.955 -10.008 1.00 85.69 178 TRP A O 1
ATOM 1372 N N . PRO A 1 179 ? 3.958 6.225 -10.097 1.00 88.88 179 PRO A N 1
ATOM 1373 C CA . PRO A 1 179 ? 3.847 5.312 -8.960 1.00 88.88 179 PRO A CA 1
ATOM 1374 C C . PRO A 1 179 ? 3.369 6.030 -7.689 1.00 88.88 179 PRO A C 1
ATOM 1376 O O . PRO A 1 179 ? 3.820 7.142 -7.396 1.00 88.88 179 PRO A O 1
ATOM 1379 N N . HIS A 1 180 ? 2.445 5.402 -6.970 1.00 88.81 180 HIS A N 1
ATOM 1380 C CA . HIS A 1 180 ? 1.873 5.891 -5.717 1.00 88.81 180 HIS A CA 1
ATOM 1381 C C . HIS A 1 180 ? 1.258 4.725 -4.940 1.00 88.81 180 HIS A C 1
ATOM 1383 O O . HIS A 1 180 ? 0.911 3.696 -5.524 1.00 88.81 180 HIS A O 1
ATOM 1389 N N . VAL A 1 181 ? 1.082 4.911 -3.632 1.00 89.94 181 VAL A N 1
ATOM 1390 C CA . VAL A 1 181 ? 0.191 4.069 -2.825 1.00 89.94 181 VAL A CA 1
ATOM 1391 C C . VAL A 1 181 ? -1.192 4.703 -2.846 1.00 89.94 181 VAL A C 1
ATOM 1393 O O . VAL A 1 181 ? -1.318 5.871 -2.488 1.00 89.94 181 VAL A O 1
ATOM 1396 N N . HIS A 1 182 ? -2.214 3.933 -3.217 1.00 91.62 182 HIS A N 1
ATOM 1397 C CA . HIS A 1 182 ? -3.611 4.326 -3.006 1.00 91.62 182 HIS A CA 1
ATOM 1398 C C . HIS A 1 182 ? -4.100 3.734 -1.688 1.00 91.62 182 HIS A C 1
ATOM 1400 O O . HIS A 1 182 ? -3.990 2.521 -1.467 1.00 91.62 182 HIS A O 1
ATOM 1406 N N . ILE A 1 183 ? -4.659 4.585 -0.834 1.00 90.06 183 ILE A N 1
ATOM 1407 C CA . ILE A 1 183 ? -5.224 4.219 0.462 1.00 90.06 183 ILE A CA 1
ATOM 1408 C C . ILE A 1 183 ? -6.684 4.628 0.492 1.00 90.06 183 ILE A C 1
ATOM 1410 O O . ILE A 1 183 ? -7.017 5.787 0.269 1.00 90.06 183 ILE A O 1
ATOM 1414 N N . ASP A 1 184 ? -7.576 3.704 0.820 1.00 90.00 184 ASP A N 1
ATOM 1415 C CA . ASP A 1 184 ? -8.970 4.057 1.056 1.00 90.00 184 ASP A CA 1
ATOM 1416 C C . ASP A 1 184 ? -9.534 3.413 2.311 1.00 90.00 184 ASP A C 1
ATOM 1418 O O . ASP A 1 184 ? -9.071 2.370 2.774 1.00 90.00 184 ASP A O 1
ATOM 1422 N N . LEU A 1 185 ? -10.545 4.082 2.856 1.00 90.19 185 LEU A N 1
ATOM 1423 C CA . LEU A 1 185 ? -11.143 3.771 4.138 1.00 90.19 185 LEU A CA 1
ATOM 1424 C C . LEU A 1 185 ? -12.660 3.643 3.971 1.00 90.19 185 LEU A C 1
ATOM 1426 O O . LEU A 1 185 ? -13.302 4.417 3.254 1.00 90.19 185 LEU A O 1
ATOM 1430 N N . THR A 1 186 ? -13.228 2.612 4.588 1.00 92.00 186 THR A N 1
ATOM 1431 C CA . THR A 1 186 ? -14.666 2.324 4.571 1.00 92.00 186 THR A CA 1
ATOM 1432 C C . THR A 1 186 ? -15.153 2.114 5.999 1.00 92.00 186 THR A C 1
ATOM 1434 O O . THR A 1 186 ? -14.554 1.319 6.723 1.00 92.00 186 THR A O 1
ATOM 1437 N N . ASN A 1 187 ? -16.218 2.807 6.395 1.00 91.44 187 ASN A N 1
ATOM 1438 C CA . ASN A 1 187 ? -16.834 2.645 7.713 1.00 91.44 187 ASN A CA 1
ATOM 1439 C C . ASN A 1 187 ? -17.645 1.332 7.817 1.00 91.44 187 ASN A C 1
ATOM 1441 O O . ASN A 1 187 ? -17.867 0.669 6.794 1.00 91.44 187 ASN A O 1
ATOM 1445 N N . PRO A 1 188 ? -18.073 0.920 9.026 1.00 92.88 188 PRO A N 1
ATOM 1446 C CA . PRO A 1 188 ? -18.884 -0.284 9.220 1.00 92.88 188 PRO A CA 1
ATOM 1447 C C . PRO A 1 188 ? -20.183 -0.298 8.399 1.00 92.88 188 PRO A C 1
ATOM 1449 O O . PRO A 1 18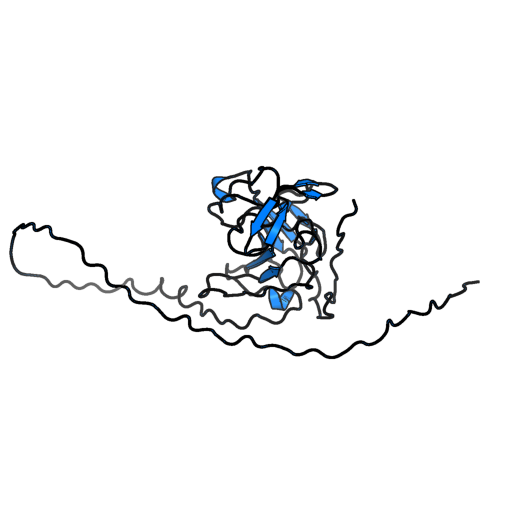8 ? -20.651 -1.363 8.001 1.00 92.88 188 PRO A O 1
ATOM 1452 N N . GLU A 1 189 ? -20.731 0.875 8.078 1.00 90.88 189 GLU A N 1
ATOM 1453 C CA . GLU A 1 189 ? -21.937 1.055 7.263 1.00 90.88 189 GLU A CA 1
ATOM 1454 C C . GLU A 1 189 ? -21.673 0.911 5.750 1.00 90.88 189 GLU A C 1
ATOM 1456 O O . GLU A 1 189 ? -22.590 1.036 4.934 1.00 90.88 189 GLU A O 1
ATOM 1461 N N . GLY A 1 190 ? -20.425 0.652 5.343 1.00 87.50 190 GLY A N 1
ATOM 1462 C CA . GLY A 1 190 ? -20.028 0.466 3.946 1.00 87.50 190 GLY A CA 1
ATOM 1463 C C . GLY A 1 190 ? -19.796 1.769 3.172 1.00 87.50 190 GLY A C 1
ATOM 1464 O O . GLY A 1 190 ? -19.637 1.748 1.947 1.00 87.50 190 GLY A O 1
ATOM 1465 N N . GLN A 1 191 ? -19.769 2.911 3.854 1.00 86.31 191 GLN A N 1
ATOM 1466 C CA . GLN A 1 191 ? -19.529 4.225 3.268 1.00 86.31 191 GLN A CA 1
ATOM 1467 C C . GLN A 1 191 ? -18.031 4.518 3.186 1.00 86.31 191 GLN A C 1
ATOM 1469 O O . GLN A 1 191 ? -17.264 4.249 4.107 1.00 86.31 191 GLN A O 1
ATOM 1474 N N . ARG A 1 192 ? -17.616 5.105 2.062 1.00 85.75 192 ARG A N 1
ATOM 1475 C CA . ARG A 1 192 ? -16.250 5.598 1.862 1.00 85.75 192 ARG A CA 1
ATOM 1476 C C . ARG A 1 192 ? -16.071 6.918 2.594 1.00 85.75 192 ARG A C 1
ATOM 1478 O O . ARG A 1 192 ? -16.911 7.800 2.428 1.00 85.75 192 ARG A O 1
ATOM 1485 N N . VAL A 1 193 ? -14.978 7.040 3.334 1.00 84.44 193 VAL A N 1
ATOM 1486 C CA . VAL A 1 193 ? -14.601 8.255 4.067 1.00 84.44 193 VAL A CA 1
ATOM 1487 C C . VAL A 1 193 ? -13.204 8.706 3.643 1.00 84.44 193 VAL A C 1
ATOM 1489 O O . VAL A 1 193 ? -12.411 7.884 3.175 1.00 84.44 193 VAL A O 1
ATOM 1492 N N . ASP A 1 194 ? -12.911 10.000 3.784 1.00 81.69 194 ASP A N 1
ATOM 1493 C CA . ASP A 1 194 ? -11.587 10.543 3.472 1.00 81.69 194 ASP A CA 1
ATOM 1494 C C . ASP A 1 194 ? -10.582 10.085 4.542 1.00 81.69 194 ASP A C 1
ATOM 1496 O O . ASP A 1 194 ? -10.751 10.425 5.714 1.00 81.69 194 ASP A O 1
ATOM 1500 N N . PRO A 1 195 ? -9.545 9.298 4.194 1.00 80.62 195 PRO A N 1
ATOM 1501 C CA . PRO A 1 195 ? -8.550 8.874 5.170 1.00 80.62 195 PRO A CA 1
ATOM 1502 C C . PRO A 1 195 ? -7.613 10.011 5.612 1.00 80.62 195 PRO A C 1
ATOM 1504 O O . PRO A 1 195 ? -6.893 9.828 6.591 1.00 80.62 195 PRO A O 1
ATOM 1507 N N . ALA A 1 196 ? -7.584 11.160 4.921 1.00 77.94 196 ALA A N 1
ATOM 1508 C CA . ALA A 1 196 ? -6.622 12.229 5.181 1.00 77.94 196 ALA A CA 1
ATOM 1509 C C . ALA A 1 196 ? -6.674 12.739 6.632 1.00 77.94 196 ALA A C 1
ATOM 1511 O O . ALA A 1 196 ? -5.633 12.774 7.295 1.00 77.94 196 ALA A O 1
ATOM 1512 N N . SER A 1 197 ? -7.866 13.049 7.156 1.00 74.31 197 SER A N 1
ATOM 1513 C CA . SER A 1 197 ? -8.026 13.595 8.514 1.00 74.31 197 SER A CA 1
ATOM 1514 C C . SER A 1 197 ? -7.483 12.674 9.606 1.00 74.31 197 SER A C 1
ATOM 1516 O O . SER A 1 197 ? -6.970 13.153 10.615 1.00 74.31 197 SER A O 1
ATOM 1518 N N . TYR A 1 198 ? -7.505 11.359 9.385 1.00 74.31 198 TYR A N 1
ATOM 1519 C CA . TYR A 1 198 ? -7.038 10.368 10.358 1.00 74.31 198 TYR A CA 1
ATOM 1520 C C . TYR A 1 198 ? -5.518 10.200 10.389 1.00 74.31 198 TYR A C 1
ATOM 1522 O O . TYR A 1 198 ? -4.961 9.785 11.402 1.00 74.31 198 TYR A O 1
ATOM 1530 N N . ILE A 1 199 ? -4.827 10.549 9.304 1.00 68.94 199 ILE A N 1
ATOM 1531 C CA . ILE A 1 199 ? -3.367 10.419 9.202 1.00 68.94 199 ILE A CA 1
ATOM 1532 C C . ILE A 1 199 ? -2.644 11.771 9.320 1.00 68.94 199 ILE A C 1
ATOM 1534 O O . ILE A 1 199 ? -1.505 11.930 8.869 1.00 68.94 199 ILE A O 1
ATOM 1538 N N . GLY A 1 200 ? -3.317 12.750 9.934 1.00 65.00 200 GLY A N 1
ATOM 1539 C CA . GLY A 1 200 ? -2.776 14.081 10.219 1.00 65.00 200 GLY A CA 1
ATOM 1540 C C . GLY A 1 200 ? -2.758 15.023 9.024 1.00 65.00 200 GLY A C 1
ATOM 1541 O O . GLY A 1 200 ? -2.093 16.054 9.041 1.00 65.00 200 GLY A O 1
ATOM 1542 N N . LEU A 1 201 ? -3.463 14.672 7.958 1.00 70.12 201 LEU A N 1
ATOM 1543 C CA . LEU A 1 201 ? -3.533 15.439 6.733 1.00 70.12 201 LEU A CA 1
ATOM 1544 C C . LEU A 1 201 ? -4.867 16.206 6.700 1.00 70.12 201 LEU A C 1
ATOM 1546 O O . LEU A 1 201 ? -5.894 15.673 7.096 1.00 70.12 201 LEU A O 1
ATOM 1550 N N . GLN A 1 202 ? -4.886 17.453 6.211 1.00 63.09 202 GLN A N 1
ATOM 1551 C CA . GLN A 1 202 ? -6.166 18.157 6.015 1.00 63.09 202 GLN A CA 1
ATOM 1552 C C . GLN A 1 202 ? -7.081 17.339 5.098 1.00 63.09 202 GLN A C 1
ATOM 1554 O O . GLN A 1 202 ? -6.584 16.761 4.121 1.00 63.09 202 GLN A O 1
ATOM 1559 N N . GLU A 1 203 ? -8.379 17.312 5.416 1.00 64.00 203 GLU A N 1
ATOM 1560 C CA . GLU A 1 203 ? -9.397 16.730 4.543 1.00 64.00 203 GLU A CA 1
ATOM 1561 C C . GLU A 1 203 ? -9.294 17.358 3.162 1.00 64.00 203 GLU A C 1
ATOM 1563 O O . GLU A 1 203 ? -9.108 18.568 2.992 1.00 64.00 203 GLU A O 1
ATOM 1568 N N . THR A 1 204 ? -9.397 16.518 2.153 1.00 60.62 204 THR A N 1
ATOM 1569 C CA . THR A 1 204 ? -9.434 16.986 0.785 1.00 60.62 204 THR A CA 1
ATOM 1570 C C . THR A 1 204 ? -10.840 17.517 0.534 1.00 60.62 204 THR A C 1
ATOM 1572 O O . THR A 1 204 ? -11.818 16.775 0.556 1.00 60.62 204 THR A O 1
ATOM 1575 N N . ILE A 1 205 ? -10.955 18.831 0.339 1.00 50.84 205 ILE A N 1
ATOM 1576 C CA . ILE A 1 205 ? -12.244 19.504 0.163 1.00 50.84 205 ILE A CA 1
ATOM 1577 C C . ILE A 1 205 ? -12.825 19.121 -1.204 1.00 50.84 205 ILE A C 1
ATOM 1579 O O . ILE A 1 205 ? -12.610 19.791 -2.214 1.00 50.84 205 ILE A O 1
ATOM 1583 N N . SER A 1 206 ? -13.584 18.034 -1.238 1.00 51.34 206 SER A N 1
ATOM 1584 C CA . SER A 1 206 ? -14.464 17.685 -2.346 1.00 51.34 206 SER A CA 1
ATOM 1585 C C . SER A 1 206 ? -15.711 16.991 -1.805 1.00 51.34 206 SER A C 1
ATOM 1587 O O . SER A 1 206 ? -15.722 15.826 -1.426 1.00 51.34 206 SER A O 1
ATOM 1589 N N . HIS A 1 207 ? -16.816 17.734 -1.745 1.00 51.19 207 HIS A N 1
ATOM 1590 C CA . HIS A 1 207 ? -18.099 17.181 -1.327 1.00 51.19 207 HIS A CA 1
ATOM 1591 C C . HIS A 1 207 ? -18.750 16.427 -2.487 1.00 51.19 207 HIS A C 1
ATOM 1593 O O . HIS A 1 207 ? -19.514 16.984 -3.276 1.00 51.19 207 HIS A O 1
ATOM 1599 N N . CYS A 1 208 ? -18.488 15.130 -2.577 1.00 53.66 208 CYS A N 1
ATOM 1600 C CA . CYS A 1 208 ? -19.345 14.235 -3.336 1.00 53.66 208 CYS A CA 1
ATOM 1601 C C . CYS A 1 208 ? -20.630 13.983 -2.546 1.00 53.66 208 CYS A C 1
ATOM 1603 O O . CYS A 1 208 ? -20.661 13.176 -1.619 1.00 53.66 208 CYS A O 1
ATOM 1605 N N . SER A 1 209 ? -21.716 14.675 -2.899 1.00 50.88 209 SER A N 1
ATOM 1606 C CA . SER A 1 209 ? -23.024 14.381 -2.315 1.00 50.88 209 SER A CA 1
ATOM 1607 C C . SER A 1 209 ? -23.424 12.942 -2.665 1.00 50.88 209 SER A C 1
ATOM 1609 O O . SER A 1 209 ? -23.496 12.549 -3.832 1.00 50.88 209 SER A O 1
ATOM 1611 N N . ASN A 1 210 ? -23.677 12.123 -1.642 1.00 47.19 210 ASN A N 1
ATOM 1612 C CA . ASN A 1 210 ? -24.192 10.759 -1.778 1.00 47.19 210 ASN A CA 1
ATOM 1613 C C . ASN A 1 210 ? -25.665 10.780 -2.245 1.00 47.19 210 ASN A C 1
ATOM 1615 O O . ASN A 1 210 ? -26.560 10.297 -1.562 1.00 47.19 210 ASN A O 1
ATOM 1619 N N . ALA A 1 211 ? -25.951 11.331 -3.425 1.00 40.69 211 ALA A N 1
ATOM 1620 C CA . ALA A 1 211 ? -27.313 11.476 -3.940 1.00 40.69 211 ALA A CA 1
ATOM 1621 C C . ALA A 1 211 ? -27.920 10.174 -4.514 1.00 40.69 211 ALA A C 1
ATOM 1623 O O . ALA A 1 211 ? -28.984 10.216 -5.127 1.00 40.69 211 ALA A O 1
ATOM 1624 N N . SER A 1 212 ? -27.277 9.010 -4.353 1.00 38.44 212 SER A N 1
ATOM 1625 C CA . SER A 1 212 ? -27.722 7.759 -4.999 1.00 38.44 212 SER A CA 1
ATOM 1626 C C . SER A 1 212 ? -28.123 6.613 -4.064 1.00 38.44 212 SER A C 1
ATOM 1628 O O . SER A 1 212 ? -28.604 5.598 -4.563 1.00 38.44 212 SER A O 1
ATOM 1630 N N . VAL A 1 213 ? -28.031 6.760 -2.736 1.00 41.88 213 VAL A N 1
ATOM 1631 C CA . VAL A 1 213 ? -28.392 5.662 -1.809 1.00 41.88 213 VAL A CA 1
ATOM 1632 C C . VAL A 1 213 ? -29.842 5.750 -1.292 1.00 41.88 213 VAL A C 1
ATOM 1634 O O . VAL A 1 213 ? -30.401 4.735 -0.896 1.00 41.88 213 VAL A O 1
ATOM 1637 N N . SER A 1 214 ? -30.532 6.895 -1.390 1.00 32.78 214 SER A N 1
ATOM 1638 C CA . SER A 1 214 ? -31.882 7.049 -0.803 1.00 32.78 214 SER A CA 1
ATOM 1639 C C . SER A 1 214 ? -33.079 6.831 -1.747 1.00 32.78 214 SER A C 1
ATOM 1641 O O . SER A 1 214 ? -34.217 6.849 -1.287 1.00 32.78 214 SER A O 1
ATOM 1643 N N . LYS A 1 215 ? -32.887 6.586 -3.053 1.00 32.59 215 LYS A N 1
ATOM 1644 C CA . LYS A 1 215 ? -34.005 6.541 -4.030 1.00 32.59 215 LYS A CA 1
ATOM 1645 C C . LYS A 1 215 ? -34.503 5.154 -4.457 1.00 32.59 215 LYS A C 1
ATOM 1647 O O . LYS A 1 215 ? -35.282 5.069 -5.400 1.00 32.59 215 LYS A O 1
ATOM 1652 N N . LYS A 1 216 ? -34.105 4.064 -3.788 1.00 34.22 216 LYS A N 1
ATOM 1653 C CA . LYS A 1 216 ? -34.595 2.709 -4.135 1.00 34.22 216 LYS A CA 1
ATOM 1654 C C . LYS A 1 216 ? -35.695 2.132 -3.240 1.00 34.22 216 LYS A C 1
ATOM 1656 O O . LYS A 1 216 ? -36.194 1.065 -3.570 1.00 34.22 216 LYS A O 1
ATOM 1661 N N . ASN A 1 217 ? -36.142 2.854 -2.208 1.00 34.31 217 ASN A N 1
ATOM 1662 C CA . ASN A 1 217 ? -37.201 2.392 -1.293 1.00 34.31 217 ASN A CA 1
ATOM 1663 C C . ASN A 1 217 ? -38.444 3.301 -1.241 1.00 34.31 217 ASN A C 1
ATOM 1665 O O . ASN A 1 217 ? -39.125 3.368 -0.224 1.00 34.31 217 ASN A O 1
ATOM 1669 N N . SER A 1 218 ? -38.795 3.981 -2.334 1.00 37.22 218 SER A N 1
ATOM 1670 C CA . SER A 1 218 ? -40.124 4.594 -2.464 1.00 37.22 218 SER A CA 1
ATOM 1671 C C . SER A 1 218 ? -40.552 4.680 -3.924 1.00 37.22 218 SER A C 1
ATOM 1673 O O . SER A 1 218 ? -40.196 5.601 -4.647 1.00 37.22 218 SER A O 1
ATOM 1675 N N . THR A 1 219 ? -41.270 3.653 -4.380 1.00 33.81 219 THR A N 1
ATOM 1676 C CA . THR A 1 219 ? -42.431 3.728 -5.296 1.00 33.81 219 THR A CA 1
ATOM 1677 C C . THR A 1 219 ? -42.810 2.309 -5.713 1.00 33.81 219 THR A C 1
ATOM 1679 O O . THR A 1 219 ? -42.551 1.837 -6.816 1.00 33.81 219 THR A O 1
ATOM 1682 N N . LYS A 1 220 ? -43.446 1.600 -4.778 1.00 40.44 220 LYS A N 1
ATOM 1683 C CA . LYS A 1 220 ? -44.280 0.437 -5.076 1.00 40.44 220 LYS A CA 1
ATOM 1684 C C . LYS A 1 220 ? -45.694 0.757 -4.594 1.00 40.44 220 LYS A C 1
ATOM 1686 O O . LYS A 1 220 ? -46.112 0.270 -3.556 1.00 40.44 220 LYS A O 1
ATOM 1691 N N . SER A 1 221 ? -46.405 1.614 -5.323 1.00 32.66 221 SER A N 1
ATOM 1692 C CA . SER A 1 221 ? -47.868 1.746 -5.244 1.00 32.66 221 SER A CA 1
ATOM 1693 C C . SER A 1 221 ? -48.382 2.635 -6.382 1.00 32.66 221 SER A C 1
ATOM 1695 O O . SER A 1 221 ? -47.855 3.717 -6.614 1.00 32.66 221 SER A O 1
ATOM 1697 N N . GLY A 1 222 ? -49.411 2.169 -7.098 1.00 29.77 222 GLY A N 1
ATOM 1698 C CA . GLY A 1 222 ? -50.200 3.007 -8.010 1.00 29.77 222 GLY A CA 1
ATOM 1699 C C . GLY A 1 222 ? -50.415 2.443 -9.415 1.00 29.77 222 GLY A C 1
ATOM 1700 O O . GLY A 1 222 ? -49.783 2.875 -10.369 1.00 29.77 222 GLY A O 1
ATOM 1701 N N . LYS A 1 223 ? -51.361 1.505 -9.547 1.00 34.12 223 LYS A N 1
ATOM 1702 C CA . LYS A 1 223 ? -52.054 1.182 -10.808 1.00 34.12 223 LYS A CA 1
ATOM 1703 C C . LYS A 1 223 ? -52.661 2.449 -11.435 1.00 34.12 223 LYS A C 1
ATOM 1705 O O . LYS A 1 223 ? -53.320 3.201 -10.727 1.00 34.12 223 LYS A O 1
ATOM 1710 N N . SER A 1 224 ? -52.643 2.560 -12.763 1.00 30.73 224 SER A N 1
ATOM 1711 C CA . SER A 1 224 ? -53.887 2.651 -13.552 1.00 30.73 224 SER A CA 1
ATOM 1712 C C . SER A 1 224 ? -53.627 2.515 -15.057 1.00 30.73 224 SER A C 1
ATOM 1714 O O . SER A 1 224 ? -52.675 3.052 -15.613 1.00 30.73 224 SER A O 1
ATOM 1716 N N . ASN A 1 225 ? -54.497 1.732 -15.694 1.00 33.47 225 ASN A N 1
ATOM 1717 C CA . ASN A 1 225 ? -54.588 1.521 -17.133 1.00 33.47 225 ASN A CA 1
ATOM 1718 C C . ASN A 1 225 ? -55.169 2.759 -17.830 1.00 33.47 225 ASN A C 1
ATOM 1720 O O . ASN A 1 225 ? -56.187 3.279 -17.374 1.00 33.47 225 ASN A O 1
ATOM 1724 N N . LYS A 1 226 ? -54.678 3.091 -19.029 1.00 31.41 226 LYS A N 1
ATOM 1725 C CA . LYS A 1 226 ? -55.572 3.454 -20.140 1.00 31.41 226 LYS A CA 1
ATOM 1726 C C . LYS A 1 226 ? -54.914 3.202 -21.492 1.00 31.41 226 LYS A C 1
ATOM 1728 O O . LYS A 1 226 ? -53.732 3.450 -21.696 1.00 31.41 226 LYS A O 1
ATOM 1733 N N . ALA A 1 227 ? -55.719 2.627 -22.371 1.00 30.39 227 ALA A N 1
ATOM 1734 C CA . ALA A 1 227 ? -55.346 2.025 -23.630 1.00 30.39 227 ALA A CA 1
ATOM 1735 C C . ALA A 1 227 ? -55.447 2.990 -24.824 1.00 30.39 227 ALA A C 1
ATOM 1737 O O . ALA A 1 227 ? -56.216 3.945 -24.797 1.00 30.39 227 ALA A O 1
ATOM 1738 N N . ALA A 1 228 ? -54.787 2.549 -25.899 1.00 31.09 228 ALA A N 1
ATOM 1739 C CA . ALA A 1 228 ? -55.307 2.436 -27.266 1.00 31.09 228 ALA A CA 1
ATOM 1740 C C . ALA A 1 228 ? -54.987 3.519 -28.318 1.00 31.09 228 ALA A C 1
ATOM 1742 O O . ALA A 1 228 ? -55.430 4.656 -28.226 1.00 31.09 228 ALA A O 1
ATOM 1743 N N . LYS A 1 229 ? -54.429 2.972 -29.420 1.00 30.02 229 LYS A N 1
ATOM 1744 C CA . LYS A 1 229 ? -54.596 3.315 -30.853 1.00 30.02 229 LYS A CA 1
ATOM 1745 C C . LYS A 1 229 ? -53.899 4.599 -31.325 1.00 30.02 229 LYS A C 1
ATOM 1747 O O . LYS A 1 229 ? -53.873 5.589 -30.626 1.00 30.02 229 LYS A O 1
ATOM 1752 N N . SER A 1 230 ? -53.314 4.684 -32.518 1.00 27.81 230 SER A N 1
ATOM 1753 C CA . SER A 1 230 ? -53.249 3.828 -33.717 1.00 27.81 230 SER A CA 1
ATOM 1754 C C . SER A 1 230 ? -52.226 4.483 -34.658 1.00 27.81 230 SER A C 1
ATOM 1756 O O . SER A 1 230 ? -52.197 5.702 -34.745 1.00 27.81 230 SER A O 1
ATOM 1758 N N . GLY A 1 231 ? -51.354 3.741 -35.335 1.00 27.45 231 GLY A N 1
ATOM 1759 C CA . GLY A 1 231 ? -51.503 3.479 -36.774 1.00 27.45 231 GLY A CA 1
ATOM 1760 C C . GLY A 1 231 ? -50.108 3.437 -37.417 1.00 27.45 231 GLY A C 1
ATOM 1761 O O . GLY A 1 231 ? -49.297 4.311 -37.141 1.00 27.45 231 GLY A O 1
ATOM 1762 N N . LYS A 1 232 ? -49.718 2.294 -38.008 1.00 28.22 232 LYS A N 1
ATOM 1763 C CA . LYS A 1 232 ? -49.436 2.093 -39.454 1.00 28.22 232 LYS A CA 1
ATOM 1764 C C . LYS A 1 232 ? -48.609 3.223 -40.107 1.00 28.22 232 LYS A C 1
ATOM 1766 O O . LYS A 1 232 ? -48.979 4.375 -40.005 1.00 28.22 232 LYS A O 1
ATOM 1771 N N . SER A 1 233 ? -47.569 2.996 -40.906 1.00 28.06 233 SER A N 1
ATOM 1772 C CA . SER A 1 233 ? -47.008 1.781 -41.506 1.00 28.06 233 SER A CA 1
ATOM 1773 C C . SER A 1 233 ? -45.798 2.161 -42.378 1.00 28.06 233 SER A C 1
ATOM 1775 O O . SER A 1 233 ? -45.847 3.171 -43.063 1.00 28.06 233 SER A O 1
ATOM 1777 N N . ASN A 1 234 ? -44.809 1.264 -42.425 1.00 27.61 234 ASN A N 1
ATOM 1778 C CA . ASN A 1 234 ? -44.048 0.812 -43.601 1.00 27.61 234 ASN A CA 1
ATOM 1779 C C . ASN A 1 234 ? -43.196 1.773 -44.470 1.00 27.61 234 ASN A C 1
ATOM 1781 O O . ASN A 1 234 ? -43.707 2.514 -45.296 1.00 27.61 234 ASN A O 1
ATOM 1785 N N . LYS A 1 235 ? -41.888 1.443 -44.464 1.00 27.14 235 LYS A N 1
ATOM 1786 C CA . LYS A 1 235 ? -41.094 0.954 -45.622 1.00 27.14 235 LYS A CA 1
ATOM 1787 C C . LYS A 1 235 ? -40.628 1.995 -46.654 1.00 27.14 235 LYS A C 1
ATOM 1789 O O . LYS A 1 235 ? -41.415 2.444 -47.466 1.00 27.14 235 LYS A O 1
ATOM 1794 N N . ALA A 1 236 ? -39.308 2.179 -46.767 1.00 26.02 236 ALA A N 1
ATOM 1795 C CA . ALA A 1 236 ? -38.531 1.747 -47.942 1.00 26.02 236 ALA A CA 1
ATOM 1796 C C . ALA A 1 236 ? -37.040 2.116 -47.837 1.00 26.02 236 ALA A C 1
ATOM 1798 O O . ALA A 1 236 ? -36.653 3.150 -47.305 1.00 26.02 236 ALA A O 1
ATOM 1799 N N . LYS A 1 237 ? -36.224 1.210 -48.381 1.00 30.28 237 LYS A N 1
ATOM 1800 C CA . LYS A 1 237 ? -34.790 1.322 -48.664 1.00 30.28 237 LYS A CA 1
ATOM 1801 C C . LYS A 1 237 ? -34.511 2.470 -49.640 1.00 30.28 237 LYS A C 1
ATOM 1803 O O . LYS A 1 237 ? -35.285 2.630 -50.574 1.00 30.28 237 LYS A O 1
ATOM 1808 N N . SER A 1 238 ? -33.337 3.094 -49.553 1.00 26.20 238 SER A N 1
ATOM 1809 C CA . SER A 1 238 ? -32.519 3.379 -50.741 1.00 26.20 238 SER A CA 1
ATOM 1810 C C . SER A 1 238 ? -31.118 3.865 -50.365 1.00 26.20 238 SER A C 1
ATOM 1812 O O . SER A 1 238 ? -30.925 4.706 -49.495 1.00 26.20 238 SER A O 1
ATOM 1814 N N . SER A 1 239 ? -30.155 3.268 -51.050 1.00 29.00 239 SER A N 1
ATOM 1815 C CA . SER A 1 239 ? -28.730 3.550 -51.142 1.00 29.00 239 SER A CA 1
ATOM 1816 C C . SER A 1 239 ? -28.400 4.912 -51.755 1.00 29.00 239 SER A C 1
ATOM 1818 O O . SER A 1 239 ? -29.021 5.269 -52.745 1.00 29.00 239 SER A O 1
ATOM 1820 N N . THR A 1 240 ? -27.287 5.524 -51.332 1.00 30.69 240 THR A N 1
ATOM 1821 C CA . THR A 1 240 ? -26.330 6.172 -52.256 1.00 30.69 240 THR A CA 1
ATOM 1822 C C . THR A 1 240 ? -24.966 6.373 -51.590 1.00 30.69 240 THR A C 1
ATOM 1824 O O . THR A 1 240 ? -24.856 6.963 -50.518 1.00 30.69 240 THR A O 1
ATOM 1827 N N . LYS A 1 241 ? -23.912 5.886 -52.258 1.00 29.72 241 LYS A N 1
ATOM 1828 C CA . LYS A 1 241 ? -22.514 6.310 -52.081 1.00 29.72 241 LYS A CA 1
ATOM 1829 C C . LYS A 1 241 ? -22.357 7.750 -52.588 1.00 29.72 241 LYS A C 1
ATOM 1831 O O . LYS A 1 241 ? -22.888 8.040 -53.656 1.00 29.72 241 LYS A O 1
ATOM 1836 N N . SER A 1 242 ? -21.519 8.568 -51.939 1.00 29.06 242 SER A N 1
ATOM 1837 C CA . SER A 1 242 ? -20.445 9.327 -52.618 1.00 29.06 242 SER A CA 1
ATOM 1838 C C . SER A 1 242 ? -19.544 10.137 -51.670 1.00 29.06 242 SER A C 1
ATOM 1840 O O . SER A 1 242 ? -19.999 10.902 -50.833 1.00 29.06 242 SER A O 1
ATOM 1842 N N . ALA A 1 243 ? -18.240 9.920 -51.868 1.00 30.00 243 ALA A N 1
ATOM 1843 C CA . ALA A 1 243 ? -17.113 10.859 -51.857 1.00 30.00 243 ALA A CA 1
ATOM 1844 C C . ALA A 1 243 ? -16.988 11.981 -50.793 1.00 30.00 243 ALA A C 1
ATOM 1846 O O . ALA A 1 243 ? -17.565 13.056 -50.887 1.00 30.00 243 ALA A O 1
ATOM 1847 N N . LYS A 1 244 ? -16.022 11.764 -49.888 1.00 31.17 244 LYS A N 1
ATOM 1848 C CA . LYS A 1 244 ? -14.788 12.561 -49.694 1.00 31.17 244 LYS A CA 1
ATOM 1849 C C . LYS A 1 244 ? -14.888 14.094 -49.877 1.00 31.17 244 LYS A C 1
ATOM 1851 O O . LYS A 1 244 ? -14.763 14.602 -50.987 1.00 31.17 244 LYS A O 1
ATOM 1856 N N . LYS A 1 245 ? -14.833 14.835 -48.762 1.00 29.92 245 LYS A N 1
ATOM 1857 C CA . LYS A 1 245 ? -14.137 16.135 -48.699 1.00 29.92 245 LYS A CA 1
ATOM 1858 C C . LYS A 1 245 ? -13.494 16.337 -47.324 1.00 29.92 245 LYS A C 1
ATOM 1860 O O . LYS A 1 245 ? -14.167 16.342 -46.299 1.00 29.92 245 LYS A O 1
ATOM 1865 N N . LYS A 1 246 ? -12.162 16.459 -47.325 1.00 30.94 246 LYS A N 1
ATOM 1866 C CA . LYS A 1 246 ? -11.365 16.967 -46.204 1.00 30.94 246 LYS A CA 1
ATOM 1867 C C . LYS A 1 246 ? -11.722 18.442 -46.004 1.00 30.94 246 LYS A C 1
ATOM 1869 O O . LYS A 1 246 ? -11.700 19.192 -46.974 1.00 30.94 246 LYS A O 1
ATOM 1874 N N . SER A 1 247 ? -11.939 18.860 -44.764 1.00 32.25 247 SER A N 1
ATOM 1875 C CA . SER A 1 247 ? -11.609 20.220 -44.343 1.00 32.25 247 SER A CA 1
ATOM 1876 C C . SER A 1 247 ? -11.138 20.184 -42.901 1.00 32.25 247 SER A C 1
ATOM 1878 O O . SER A 1 247 ? -11.826 19.680 -42.015 1.00 32.25 247 SER A O 1
ATOM 1880 N N . ALA A 1 248 ? -9.924 20.684 -42.709 1.00 31.95 248 ALA A N 1
ATOM 1881 C CA . ALA A 1 248 ? -9.306 20.904 -41.422 1.00 31.95 248 ALA A CA 1
ATOM 1882 C C . ALA A 1 248 ? -10.132 21.907 -40.606 1.00 31.95 248 ALA A C 1
ATOM 1884 O O . ALA A 1 248 ? -10.593 22.919 -41.135 1.00 31.95 248 ALA A O 1
ATOM 1885 N N . LYS A 1 249 ? -10.274 21.640 -39.309 1.00 31.98 249 LYS A N 1
ATOM 1886 C CA . LYS A 1 249 ? -10.514 22.673 -38.306 1.00 31.98 249 LYS A CA 1
ATOM 1887 C C . LYS A 1 249 ? -9.577 22.411 -37.137 1.00 31.98 249 LYS A C 1
ATOM 1889 O O . LYS A 1 249 ? -9.757 21.487 -36.351 1.00 31.98 249 LYS A O 1
ATOM 1894 N N . THR A 1 250 ? -8.525 23.213 -37.130 1.00 30.22 250 THR A N 1
ATOM 1895 C CA . THR A 1 250 ? -7.672 23.567 -36.004 1.00 30.22 250 THR A CA 1
ATOM 1896 C C . THR A 1 250 ? -8.549 23.876 -34.793 1.00 30.22 250 THR A C 1
ATOM 1898 O O . THR A 1 250 ? -9.386 24.773 -34.853 1.00 30.22 250 THR A O 1
ATOM 1901 N N . ALA A 1 251 ? -8.375 23.118 -33.711 1.00 31.23 251 ALA A N 1
ATOM 1902 C CA . ALA A 1 251 ? -8.900 23.469 -32.401 1.00 31.23 251 ALA A CA 1
ATOM 1903 C C . ALA A 1 251 ? -7.724 23.909 -31.530 1.00 31.23 251 ALA A C 1
ATOM 1905 O O . ALA A 1 251 ? -6.745 23.191 -31.327 1.00 31.23 251 ALA A O 1
ATOM 1906 N N . GLU A 1 252 ? -7.847 25.157 -31.128 1.00 28.89 252 GLU A N 1
ATOM 1907 C CA . GLU A 1 252 ? -6.913 26.020 -30.439 1.00 28.89 252 GLU A CA 1
ATOM 1908 C C . GLU A 1 252 ? -6.527 25.470 -29.060 1.00 28.89 252 GLU A C 1
ATOM 1910 O O . GLU A 1 252 ? -7.363 25.058 -28.253 1.00 28.89 252 GLU A O 1
ATOM 1915 N N . VAL A 1 253 ? -5.220 25.452 -28.805 1.00 29.05 253 VAL A N 1
ATOM 1916 C CA . VAL A 1 253 ? -4.619 25.082 -27.526 1.00 29.05 253 VAL A CA 1
ATOM 1917 C C . VAL A 1 253 ? -4.871 26.220 -26.541 1.00 29.05 253 VAL A C 1
ATOM 1919 O O . VAL A 1 253 ? -4.141 27.209 -26.526 1.00 29.05 253 VAL A O 1
ATOM 1922 N N . VAL A 1 254 ? -5.876 26.070 -25.679 1.00 29.72 254 VAL A N 1
ATOM 1923 C CA . VAL A 1 254 ? -6.042 26.945 -24.511 1.00 29.72 254 VAL A CA 1
ATOM 1924 C C . VAL A 1 254 ? -4.946 26.599 -23.499 1.00 29.72 254 VAL A C 1
ATOM 1926 O O . VAL A 1 254 ? -5.082 25.699 -22.669 1.00 29.72 254 VAL A O 1
ATOM 1929 N N . LYS A 1 255 ? -3.818 27.311 -23.598 1.00 31.11 255 LYS A N 1
ATOM 1930 C CA . LYS A 1 255 ? -2.766 27.350 -22.576 1.00 31.11 255 LYS A CA 1
ATOM 1931 C C . LYS A 1 255 ? -3.355 27.968 -21.305 1.00 31.11 255 LYS A C 1
ATOM 1933 O O . LYS A 1 255 ? -3.648 29.159 -21.281 1.00 31.11 255 LYS A O 1
ATOM 1938 N N . ARG A 1 256 ? -3.500 27.181 -20.237 1.00 30.75 256 ARG A N 1
ATOM 1939 C CA . ARG A 1 256 ? -3.680 27.739 -18.888 1.00 30.75 256 ARG A CA 1
ATOM 1940 C C . ARG A 1 256 ? -2.316 28.174 -18.332 1.00 30.75 256 ARG A C 1
ATOM 1942 O O . ARG A 1 256 ? -1.331 27.467 -18.562 1.00 30.75 256 ARG A O 1
ATOM 1949 N N . PRO A 1 257 ? -2.234 29.329 -17.654 1.00 31.56 257 PRO A N 1
ATOM 1950 C CA . PRO A 1 257 ? -0.968 29.913 -17.234 1.00 31.56 257 PRO A CA 1
ATOM 1951 C C . PRO A 1 257 ? -0.255 29.042 -16.195 1.00 31.56 257 PRO A C 1
ATOM 1953 O O . PRO A 1 257 ? -0.853 28.559 -15.236 1.00 31.56 257 PRO A O 1
ATOM 1956 N N . ARG A 1 258 ? 1.054 28.862 -16.409 1.00 31.91 258 ARG A N 1
ATOM 1957 C CA . ARG A 1 258 ? 1.998 28.369 -15.406 1.00 31.91 258 ARG A CA 1
ATOM 1958 C C . ARG A 1 258 ? 2.101 29.424 -14.312 1.00 31.91 258 ARG A C 1
ATOM 1960 O O . ARG A 1 258 ? 2.556 30.530 -14.584 1.00 31.91 258 ARG A O 1
ATOM 1967 N N . GLN A 1 259 ? 1.723 29.072 -13.092 1.00 29.00 259 GLN A N 1
ATOM 1968 C CA . GLN A 1 259 ? 2.067 29.875 -11.929 1.00 29.00 259 GLN A CA 1
ATOM 1969 C C . GLN A 1 259 ? 3.519 29.544 -11.565 1.00 29.00 259 GLN A C 1
ATOM 1971 O O . GLN A 1 259 ? 3.822 28.504 -10.988 1.00 29.00 259 GLN A O 1
ATOM 1976 N N . SER A 1 260 ? 4.431 30.391 -12.034 1.00 28.78 260 SER A N 1
ATOM 1977 C CA . SER A 1 260 ? 5.830 30.421 -11.622 1.00 28.78 260 SER A CA 1
ATOM 1978 C C . SER A 1 260 ? 5.910 30.974 -10.203 1.00 28.78 260 SER A C 1
ATOM 1980 O O . SER A 1 260 ? 5.500 32.113 -9.985 1.00 28.78 260 SER A O 1
ATOM 1982 N N . TYR A 1 261 ? 6.469 30.213 -9.264 1.00 27.12 261 TYR A N 1
ATOM 1983 C CA . TYR A 1 261 ? 7.038 30.816 -8.064 1.00 27.12 261 TYR A CA 1
ATOM 1984 C C . TYR A 1 261 ? 8.531 31.029 -8.300 1.00 27.12 261 TYR A C 1
ATOM 1986 O O . TYR A 1 261 ? 9.286 30.090 -8.556 1.00 27.12 261 TYR A O 1
ATOM 1994 N N . VAL A 1 262 ? 8.898 32.307 -8.310 1.00 31.53 262 VAL A N 1
ATOM 1995 C CA . VAL A 1 262 ? 10.263 32.826 -8.364 1.00 31.53 262 VAL A CA 1
ATOM 1996 C C . VAL A 1 262 ? 10.916 32.574 -7.005 1.00 31.53 262 VAL A C 1
ATOM 1998 O O . VAL A 1 262 ? 10.261 32.683 -5.970 1.00 31.53 262 VAL A O 1
ATOM 2001 N N . GLY A 1 263 ? 12.186 32.173 -7.034 1.00 27.30 263 GLY A N 1
ATOM 2002 C CA . GLY A 1 263 ? 12.933 31.736 -5.862 1.00 27.30 263 GLY A CA 1
ATOM 2003 C C . GLY A 1 263 ? 13.343 32.845 -4.897 1.00 27.30 263 GLY A C 1
ATOM 2004 O O . GLY A 1 263 ? 13.320 34.031 -5.214 1.00 27.30 263 GLY A O 1
ATOM 2005 N N . THR A 1 264 ? 13.823 32.402 -3.740 1.00 32.44 264 THR A N 1
ATOM 2006 C CA . THR A 1 264 ? 14.680 33.173 -2.838 1.00 32.44 264 THR A CA 1
ATOM 2007 C C . THR A 1 264 ? 15.885 32.331 -2.432 1.00 32.44 264 THR A C 1
ATOM 2009 O O . THR A 1 264 ? 15.887 31.107 -2.536 1.00 32.44 264 THR A O 1
ATOM 2012 N N . GLN A 1 265 ? 16.945 33.053 -2.098 1.00 31.25 265 GLN A N 1
ATOM 2013 C CA . GLN A 1 265 ? 18.353 32.720 -2.252 1.00 31.25 265 GLN A CA 1
ATOM 2014 C C . GLN A 1 265 ? 18.924 31.751 -1.206 1.00 31.25 265 GLN A C 1
ATOM 2016 O O . GLN A 1 265 ? 18.343 31.506 -0.154 1.00 31.25 265 GLN A O 1
ATOM 2021 N N . LYS A 1 266 ? 20.125 31.267 -1.553 1.00 33.41 266 LYS A N 1
ATOM 2022 C CA . LYS A 1 266 ? 21.180 30.694 -0.707 1.00 33.41 266 LYS A CA 1
ATOM 2023 C C . LYS A 1 266 ? 21.168 31.198 0.746 1.00 33.41 266 LYS A C 1
ATOM 2025 O O . LYS A 1 266 ? 21.194 32.402 0.977 1.00 33.41 266 LYS A O 1
ATOM 2030 N N . GLY A 1 267 ? 21.283 30.258 1.678 1.00 30.86 267 GLY A N 1
ATOM 2031 C CA . GLY A 1 267 ? 21.741 30.467 3.049 1.00 30.86 267 GLY A CA 1
ATOM 2032 C C . GLY A 1 267 ? 22.496 29.216 3.502 1.00 30.86 267 GLY A C 1
ATOM 2033 O O . GLY A 1 267 ? 22.077 28.104 3.191 1.00 30.86 267 GLY A O 1
ATOM 2034 N N . ASP A 1 268 ? 23.646 29.429 4.126 1.00 30.81 268 ASP A N 1
ATOM 2035 C CA . ASP A 1 268 ? 24.725 28.477 4.406 1.00 30.81 268 ASP A CA 1
ATOM 2036 C C . ASP A 1 268 ? 24.346 27.255 5.275 1.00 30.81 268 ASP A C 1
ATOM 2038 O O . ASP A 1 268 ? 23.352 27.288 6.006 1.00 30.81 268 ASP A O 1
ATOM 2042 N N . PRO A 1 269 ? 25.135 26.158 5.233 1.00 35.62 269 PRO A N 1
ATOM 2043 C CA . PRO A 1 269 ? 24.879 24.971 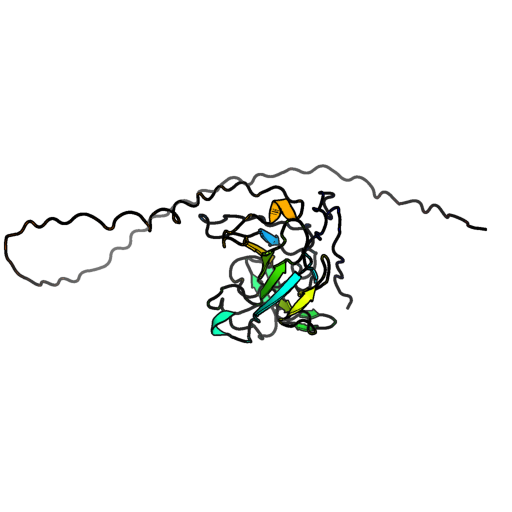6.042 1.00 35.62 269 PRO A CA 1
ATOM 2044 C C . PRO A 1 269 ? 25.080 25.258 7.536 1.00 35.62 269 PRO A C 1
ATOM 2046 O O . PRO A 1 269 ? 26.171 25.605 7.987 1.00 35.62 269 PRO A O 1
ATOM 2049 N N . ILE A 1 270 ? 24.021 25.052 8.320 1.00 35.62 270 ILE A N 1
ATOM 2050 C CA . ILE A 1 270 ? 24.089 25.031 9.781 1.00 35.62 270 ILE A CA 1
ATOM 2051 C C . ILE A 1 270 ? 24.741 23.710 10.199 1.00 35.62 270 ILE A C 1
ATOM 2053 O O . ILE A 1 270 ? 24.122 22.649 10.156 1.00 35.62 270 ILE A O 1
ATOM 2057 N N . THR A 1 271 ? 26.004 23.785 10.606 1.00 33.34 271 THR A N 1
ATOM 2058 C CA . THR A 1 271 ? 26.735 22.709 11.281 1.00 33.34 271 THR A CA 1
ATOM 2059 C C . THR A 1 271 ? 26.120 22.461 12.666 1.00 33.34 271 THR A C 1
ATOM 2061 O O . THR A 1 271 ? 26.137 23.374 13.496 1.00 33.34 271 THR A O 1
ATOM 2064 N N . PRO A 1 272 ? 25.606 21.261 12.990 1.00 36.38 272 PRO A N 1
ATOM 2065 C CA . PRO A 1 272 ? 25.215 20.954 14.358 1.00 36.38 272 PRO A CA 1
ATOM 2066 C C . PRO A 1 272 ? 26.471 20.707 15.203 1.00 36.38 272 PRO A C 1
ATOM 2068 O O . PRO A 1 272 ? 27.217 19.755 14.978 1.00 36.38 272 PRO A O 1
ATOM 2071 N N . GLN A 1 273 ? 26.718 21.578 16.185 1.00 32.56 273 GLN A N 1
ATOM 2072 C CA . GLN A 1 273 ? 27.742 21.342 17.198 1.00 32.56 273 GLN A CA 1
ATOM 2073 C C . GLN A 1 273 ? 27.351 20.143 18.067 1.00 32.56 273 GLN A C 1
ATOM 2075 O O . GLN A 1 273 ? 26.320 20.153 18.741 1.00 32.56 273 GLN A O 1
ATOM 2080 N N . MET A 1 274 ? 28.208 19.120 18.075 1.00 32.72 274 MET A N 1
ATOM 2081 C CA . MET A 1 274 ? 28.166 18.051 19.065 1.00 32.72 274 MET A CA 1
ATOM 2082 C C . MET A 1 274 ? 28.422 18.647 20.453 1.00 32.72 274 MET A C 1
ATOM 2084 O O . MET A 1 274 ? 29.527 19.098 20.747 1.00 32.72 274 MET A O 1
ATOM 2088 N N . ARG A 1 275 ? 27.421 18.605 21.335 1.00 35.25 275 ARG A N 1
ATOM 2089 C CA . ARG A 1 275 ? 27.671 18.647 22.777 1.00 35.25 275 ARG A CA 1
ATOM 2090 C C . ARG A 1 275 ? 27.958 17.229 23.246 1.00 35.25 275 ARG A C 1
ATOM 2092 O O . ARG A 1 275 ? 27.057 16.405 23.365 1.00 35.25 275 ARG A O 1
ATOM 2099 N N . THR A 1 276 ? 29.228 16.969 23.513 1.00 36.84 276 THR A N 1
ATOM 2100 C CA . THR A 1 276 ? 29.693 15.841 24.315 1.00 36.84 276 THR A CA 1
ATOM 2101 C C . THR A 1 276 ? 29.101 15.946 25.719 1.00 36.84 276 THR A C 1
ATOM 2103 O O . THR A 1 276 ? 29.464 16.837 26.487 1.00 36.84 276 THR A O 1
ATOM 2106 N N . LEU A 1 277 ? 28.190 15.037 26.061 1.00 38.31 277 LEU A N 1
ATOM 2107 C CA . LEU A 1 277 ? 27.870 14.725 27.450 1.00 38.31 277 LEU A CA 1
ATOM 2108 C C . LEU A 1 277 ? 28.878 13.676 27.921 1.00 38.31 277 LEU A C 1
ATOM 2110 O O . LEU A 1 277 ? 28.748 12.494 27.617 1.00 38.31 277 LEU A O 1
ATOM 2114 N N . SER A 1 278 ? 29.898 14.138 28.639 1.00 37.72 278 SER A N 1
ATOM 2115 C CA . SER A 1 278 ? 30.671 13.292 29.542 1.00 37.72 278 SER A CA 1
ATOM 2116 C C . SER A 1 278 ? 29.741 12.854 30.681 1.00 37.72 278 SER A C 1
ATOM 2118 O O . SER A 1 278 ? 29.175 13.695 31.382 1.00 37.72 278 SER A O 1
ATOM 2120 N N . ARG A 1 279 ? 29.527 11.543 30.811 1.00 45.97 279 ARG A N 1
ATOM 2121 C CA . ARG A 1 279 ? 29.116 10.905 32.066 1.00 45.97 279 ARG A CA 1
ATOM 2122 C C . ARG A 1 279 ? 30.396 10.481 32.790 1.00 45.97 279 ARG A C 1
ATOM 2124 O O . ARG A 1 279 ? 31.399 10.239 32.122 1.00 45.97 279 ARG A O 1
ATOM 2131 N N . GLY A 1 280 ? 30.334 10.452 34.122 1.00 39.16 280 GLY A N 1
ATOM 2132 C CA . GLY A 1 280 ? 31.417 9.954 34.975 1.00 39.16 280 GLY A CA 1
ATOM 2133 C C . GLY A 1 280 ? 31.818 8.512 34.698 1.00 39.16 280 GLY A C 1
ATOM 2134 O O . GLY A 1 280 ? 31.155 7.848 33.868 1.00 39.16 280 GLY A O 1
#

pLDDT: mean 70.87, std 26.03, range [26.02, 98.62]

Foldseek 3Di:
DDAPDDFWDAQAAPVRFGADPQFTQFFHQQAFPADCPPPNNPAQWGWRWADDDPQSNFFHFTFAGHWFFWADWDAACPPCQAQNHFDPDADWDDAQHDIGGQWDQHPQPGIWGQEGPAQHPNNFHTKIWTQHCDDPQHRKIKMKGSFRFFRPPDDGGDTHGHRHGTGTFGHRSNDHHHTTITMWMAHNVRDTDYCQVNGRHPGDPDDPDPPPPPPPPDDDDDDDDDDYDDDDDDDDDDDDDDDDDDDDDDDDDPDDDDPDDDDDDDDDDDDDDDDDDDDD

Secondary structure (DSSP, 8-state):
------PPPBSB-TTSPBPPTT-B-SS--TT----TTTTTS---SEEEEPPSSSGGGTT-EEE-SS-EEEEEEE-TTTSHHHH--B---SSEEEETTEEEES-EEETTTEEE--BBSS--SSS-SEEEEEEE-SSTTTT-EEEEEEESEE-TT--TT-EE-TT-EEEE--BTT-SSS--EEEEEEE-TTS-EE-SGGGGTPPP-------TTSSSSSS-------------------------------------PPP----------------------

Sequence (280 aa):
MEFETWESPRGKSELGLPIAEGYAQPYPYGNLMRQYDGNRCRHRGLDIGAVGEKNGGLGTVVNSATPGVITLIGKAGGDVKEFGKIDKRSGTTKRTGKTYPRQILAPGYGVVYPFSRTYGRWRSGTVIVVRVTDGPLKDYTLRYMHLADVRPDLKVGSKIEAGEHIALMGATAIMDSWPHVHIDLTNPEGQRVDPASYIGLQETISHCSNASVSKKNSTKSGKSNKAAKSGKSNKAKSSTKSAKKKSAKTAEVVKRPRQSYVGTQKGDPITPQMRTLSRG